Protein AF-A0A955WL35-F1 (afdb_monomer_lite)

Sequence (220 aa):
CCAETDCPVGFGCLYNRGVRLCLPSRIFPPGFTFDASVGQPCRGTACRSGLCDGQRDRCLGTCCVDDDCGAGGLCQWLLAGGTQRLACDPLPFGFGRTGDPCGNEFDCQSRVCVWPGQCADLCCTHADCPGATGCGQVAAFDLNGNISGKVTACTPLPRGETVDGEVCIGDEDCQSGWCIGNVCVEPCCADADCIPPQRCLPRVTPDRVLARVCVEPDPP

pLDDT: mean 87.53, std 6.43, range [57.97, 94.94]

Structure (mmCIF, N/CA/C/O backbone):
data_AF-A0A955WL35-F1
#
_entry.id   AF-A0A955WL35-F1
#
loop_
_atom_site.group_PDB
_atom_site.id
_atom_site.type_symbol
_atom_site.label_atom_id
_atom_site.label_alt_id
_atom_site.label_comp_id
_atom_site.label_asym_id
_atom_site.label_entity_id
_atom_site.label_seq_id
_atom_site.pdbx_PDB_ins_code
_atom_site.Cartn_x
_atom_site.Cartn_y
_atom_site.Cartn_z
_atom_site.occupancy
_atom_site.B_iso_or_equiv
_atom_site.auth_seq_id
_atom_site.auth_comp_id
_atom_site.auth_asym_id
_atom_site.auth_atom_id
_atom_site.pdbx_PDB_model_num
ATOM 1 N N . CYS A 1 1 ? -6.017 -2.178 8.986 1.00 84.94 1 CYS A N 1
ATOM 2 C CA . CYS A 1 1 ? -5.321 -3.478 8.985 1.00 84.94 1 CYS A CA 1
ATOM 3 C C . CYS A 1 1 ? -4.372 -3.507 7.804 1.00 84.94 1 CYS A C 1
ATOM 5 O O . CYS A 1 1 ? -4.732 -3.014 6.737 1.00 84.94 1 CYS A O 1
ATOM 7 N N . CYS A 1 2 ? -3.172 -4.016 8.018 1.00 86.44 2 CYS A N 1
ATOM 8 C CA . CYS A 1 2 ? -2.161 -4.303 7.014 1.00 86.44 2 CYS A CA 1
ATOM 9 C C . CYS A 1 2 ? -2.168 -5.783 6.670 1.00 86.44 2 CYS A C 1
ATOM 11 O O . CYS A 1 2 ? -2.392 -6.126 5.509 1.00 86.44 2 CYS A O 1
ATOM 13 N N . ALA A 1 3 ? -2.073 -6.627 7.691 1.00 86.38 3 ALA A N 1
ATOM 14 C CA . ALA A 1 3 ? -2.214 -8.066 7.581 1.00 86.38 3 ALA A CA 1
ATOM 15 C C . ALA A 1 3 ? -3.623 -8.509 7.989 1.00 86.38 3 ALA A C 1
ATOM 17 O O . ALA A 1 3 ? -4.328 -7.841 8.754 1.00 86.38 3 ALA A O 1
ATOM 18 N N . GLU A 1 4 ? -4.054 -9.671 7.506 1.00 81.88 4 GLU A N 1
ATOM 19 C CA . GLU A 1 4 ? -5.325 -10.256 7.928 1.00 81.88 4 GLU A CA 1
ATOM 20 C C . GLU A 1 4 ? -5.334 -10.669 9.409 1.00 81.88 4 GLU A C 1
ATOM 22 O O . GLU A 1 4 ? -6.402 -10.817 10.003 1.00 81.88 4 GLU A O 1
ATOM 27 N N . THR A 1 5 ? -4.154 -10.816 10.016 1.00 86.38 5 THR A N 1
ATOM 28 C CA . THR A 1 5 ? -3.970 -11.076 11.449 1.00 86.38 5 THR A CA 1
ATOM 29 C C . THR A 1 5 ? -4.212 -9.853 12.327 1.00 86.38 5 THR A C 1
ATOM 31 O O . THR A 1 5 ? -4.413 -10.015 13.528 1.00 86.38 5 THR A O 1
ATOM 34 N N . ASP A 1 6 ? -4.259 -8.650 11.750 1.00 87.69 6 ASP A N 1
ATOM 35 C CA . ASP A 1 6 ? -4.561 -7.421 12.498 1.00 87.69 6 ASP A CA 1
ATOM 36 C C . ASP A 1 6 ? -6.042 -7.318 12.869 1.00 87.69 6 ASP A C 1
ATOM 38 O O . ASP A 1 6 ? -6.438 -6.474 13.677 1.00 87.69 6 ASP A O 1
ATOM 42 N N . CYS A 1 7 ? -6.888 -8.131 12.235 1.00 89.06 7 CYS A N 1
ATOM 43 C CA . CYS A 1 7 ? -8.315 -8.124 12.483 1.00 89.06 7 CYS A CA 1
ATOM 44 C C . CYS A 1 7 ? -8.708 -9.154 13.550 1.00 89.06 7 CYS A C 1
ATOM 46 O O . CYS A 1 7 ? -8.206 -10.280 13.545 1.00 89.06 7 CYS A O 1
ATOM 48 N N . PRO A 1 8 ? -9.650 -8.809 14.452 1.00 90.19 8 PRO A N 1
ATOM 49 C CA . PRO A 1 8 ? -10.203 -9.773 15.394 1.00 90.19 8 PRO A CA 1
ATOM 50 C C . PRO A 1 8 ? -10.845 -10.971 14.681 1.00 90.19 8 PRO A C 1
ATOM 52 O O . PRO A 1 8 ? -11.288 -10.873 13.537 1.00 90.19 8 PRO A O 1
ATOM 55 N N . VAL A 1 9 ? -10.979 -12.095 15.386 1.00 85.56 9 VAL A N 1
ATOM 56 C CA . VAL A 1 9 ? -11.691 -13.276 14.870 1.00 8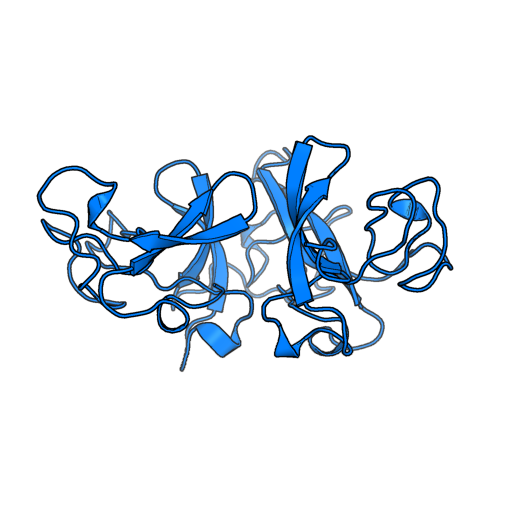5.56 9 VAL A CA 1
ATOM 57 C C . VAL A 1 9 ? -13.110 -12.899 14.416 1.00 85.56 9 VAL A C 1
ATOM 59 O O . VAL A 1 9 ? -13.824 -12.178 15.115 1.00 85.56 9 VAL A O 1
ATOM 62 N N . GLY A 1 10 ? -13.516 -13.386 13.239 1.00 85.94 10 GLY A N 1
ATOM 63 C CA . GLY A 1 10 ? -14.804 -13.068 12.610 1.00 85.94 10 GLY A CA 1
ATOM 64 C C . GLY A 1 10 ? -14.837 -11.738 11.845 1.00 85.94 10 GLY A C 1
ATOM 65 O O . GLY A 1 10 ? -15.902 -11.346 11.355 1.00 85.94 10 GLY A O 1
ATOM 66 N N . PHE A 1 11 ? -13.700 -11.045 11.729 1.00 91.75 11 PHE A N 1
ATOM 67 C CA . PHE A 1 11 ? -13.526 -9.861 10.891 1.00 91.75 11 PHE A CA 1
ATOM 68 C C . PHE A 1 11 ? -12.590 -10.170 9.725 1.00 91.75 11 PHE A C 1
ATOM 70 O O . PHE A 1 11 ? -11.581 -10.851 9.889 1.00 91.75 11 PHE A O 1
ATOM 77 N N . GLY A 1 12 ? -12.916 -9.622 8.556 1.00 90.19 12 GLY A N 1
ATOM 78 C CA . GLY A 1 12 ? -12.032 -9.635 7.400 1.00 90.19 12 GLY A CA 1
ATOM 79 C C . GLY A 1 12 ? -11.292 -8.309 7.239 1.00 90.19 12 GLY A C 1
ATOM 80 O O . GLY A 1 12 ? -11.880 -7.249 7.469 1.00 90.19 12 GLY A O 1
ATOM 81 N N . CYS A 1 13 ? -10.028 -8.353 6.815 1.00 90.88 13 CYS A N 1
ATOM 82 C CA . CYS A 1 13 ? -9.274 -7.165 6.420 1.00 90.88 13 CYS A CA 1
ATOM 83 C C . CYS A 1 13 ? -9.605 -6.807 4.971 1.00 90.88 13 CYS A C 1
ATOM 85 O O . CYS A 1 13 ? -9.039 -7.366 4.037 1.00 90.88 13 CYS A O 1
ATOM 87 N N . LEU A 1 14 ? -10.555 -5.894 4.772 1.00 87.00 14 LEU A N 1
ATOM 88 C CA . LEU A 1 14 ? -11.101 -5.594 3.451 1.00 87.00 14 LEU A CA 1
ATOM 89 C C . LEU A 1 14 ? -10.670 -4.222 2.953 1.00 87.00 14 LEU A C 1
ATOM 91 O O . LEU A 1 14 ? -10.720 -3.230 3.682 1.00 87.00 14 LEU A O 1
ATOM 95 N N . TYR A 1 15 ? -10.300 -4.169 1.676 1.00 83.31 15 TYR A N 1
ATOM 96 C CA . TYR A 1 15 ? -9.997 -2.930 0.974 1.00 83.31 15 TYR A CA 1
ATOM 97 C C . TYR A 1 15 ? -11.285 -2.202 0.572 1.00 83.31 15 TYR A C 1
ATOM 99 O O . TYR A 1 15 ? -12.146 -2.767 -0.105 1.00 83.31 15 TYR A O 1
ATOM 107 N N . ASN A 1 16 ? -11.403 -0.935 0.955 1.00 81.38 16 ASN A N 1
ATOM 108 C CA . ASN A 1 16 ? -12.500 -0.052 0.595 1.00 81.38 16 ASN A CA 1
ATOM 109 C C . ASN A 1 16 ? -11.950 1.348 0.282 1.00 81.38 16 ASN A C 1
ATOM 111 O O . ASN A 1 16 ? -11.437 2.030 1.167 1.00 81.38 16 ASN A O 1
ATOM 115 N N . ARG A 1 17 ? -12.064 1.774 -0.984 1.00 75.75 17 ARG A N 1
ATOM 116 C CA . ARG A 1 17 ? -11.728 3.132 -1.463 1.00 75.75 17 ARG A CA 1
ATOM 117 C C . ARG A 1 17 ? -10.346 3.665 -1.038 1.00 75.75 17 ARG A C 1
ATOM 119 O O . ARG A 1 17 ? -10.232 4.839 -0.707 1.00 75.75 17 ARG A O 1
ATOM 126 N N . GLY A 1 18 ? -9.304 2.837 -1.055 1.00 72.38 18 GLY A N 1
ATOM 127 C CA . GLY A 1 18 ? -7.940 3.271 -0.710 1.00 72.38 18 GLY A CA 1
ATOM 128 C C . GLY A 1 18 ? -7.431 2.759 0.633 1.00 72.38 18 GLY A C 1
ATOM 129 O O . GLY A 1 18 ? -6.227 2.622 0.813 1.00 72.38 18 GLY A O 1
ATOM 130 N N . VAL A 1 19 ? -8.324 2.382 1.553 1.00 80.62 19 VAL A N 1
ATOM 131 C CA . VAL A 1 19 ? -7.936 1.924 2.897 1.00 80.62 19 VAL A CA 1
ATOM 132 C C . VAL A 1 19 ? -8.404 0.515 3.188 1.00 80.62 19 VAL A C 1
ATOM 134 O O . VAL A 1 19 ? -9.342 0.002 2.583 1.00 80.62 19 VAL A O 1
ATOM 137 N N . ARG A 1 20 ? -7.747 -0.110 4.162 1.00 86.38 20 ARG A N 1
ATOM 138 C CA . ARG A 1 20 ? -8.076 -1.445 4.648 1.00 86.38 20 ARG A CA 1
ATOM 139 C C . ARG A 1 20 ? -8.666 -1.397 6.043 1.00 86.38 20 ARG A C 1
ATOM 141 O O . ARG A 1 20 ? -8.040 -0.896 6.983 1.00 86.38 20 ARG A O 1
ATOM 148 N N . LEU A 1 21 ? -9.863 -1.951 6.168 1.00 87.81 21 LEU A N 1
ATOM 149 C CA . LEU A 1 21 ? -10.677 -1.910 7.374 1.00 87.81 21 LEU A CA 1
ATOM 150 C C . LEU A 1 21 ? -10.995 -3.331 7.830 1.00 87.81 21 LEU A C 1
ATOM 152 O O . LEU A 1 21 ? -11.293 -4.196 7.008 1.00 87.81 21 LEU A O 1
ATOM 156 N N . CYS A 1 22 ? -10.992 -3.548 9.144 1.00 91.00 22 CYS A N 1
ATOM 157 C CA . CYS A 1 22 ? -11.546 -4.767 9.715 1.00 91.00 22 CYS A CA 1
ATOM 158 C C . CYS A 1 22 ? -13.069 -4.667 9.691 1.00 91.00 22 CYS A C 1
ATOM 160 O O . CYS A 1 22 ? -13.656 -3.890 10.446 1.00 91.00 22 CYS A O 1
ATOM 162 N N . LEU A 1 23 ? -13.710 -5.441 8.820 1.00 91.31 23 LEU A N 1
ATOM 163 C CA . LEU A 1 23 ? -15.162 -5.472 8.684 1.00 91.31 23 LEU A CA 1
ATOM 164 C C . LEU A 1 23 ? -15.711 -6.809 9.198 1.00 91.31 23 LEU A C 1
ATOM 166 O O . LEU A 1 23 ? -15.187 -7.860 8.827 1.00 91.31 23 LEU A O 1
ATOM 170 N N . PRO A 1 24 ? -16.754 -6.805 10.047 1.00 92.31 24 PRO A N 1
ATOM 171 C CA . PRO A 1 24 ? -17.277 -8.037 10.626 1.00 92.31 24 PRO A CA 1
ATOM 172 C C . PRO A 1 24 ? -18.063 -8.848 9.590 1.00 92.31 24 PRO A C 1
ATOM 174 O O . PRO A 1 24 ? -18.797 -8.283 8.786 1.00 92.31 24 PRO A O 1
ATOM 177 N N . SER A 1 25 ? -18.015 -10.176 9.669 1.00 89.62 25 SER A N 1
ATOM 178 C CA . SER A 1 25 ? -18.818 -11.100 8.840 1.00 89.62 25 SER A CA 1
ATOM 179 C C . SER A 1 25 ? -20.308 -10.745 8.757 1.00 89.62 25 SER A C 1
ATOM 181 O O . SER A 1 25 ? -20.917 -10.836 7.696 1.00 89.62 25 SER A O 1
ATOM 183 N N . ARG A 1 26 ? -20.897 -10.262 9.857 1.00 91.06 26 ARG A N 1
ATOM 184 C CA . ARG A 1 26 ? -22.339 -9.970 9.972 1.00 91.06 26 ARG A CA 1
ATOM 185 C C . ARG A 1 26 ? -22.894 -8.905 9.016 1.00 91.06 26 ARG A C 1
ATOM 187 O O . ARG A 1 26 ? -24.110 -8.807 8.905 1.00 91.06 26 ARG A O 1
ATOM 194 N N . ILE A 1 27 ? -22.050 -8.071 8.396 1.00 91.69 27 ILE A N 1
ATOM 195 C CA . ILE A 1 27 ? -22.514 -7.071 7.411 1.00 91.69 27 ILE A CA 1
ATOM 196 C C . ILE A 1 27 ? -22.544 -7.621 5.978 1.00 91.69 27 ILE A C 1
ATOM 198 O O . ILE A 1 27 ? -22.954 -6.912 5.062 1.00 91.69 27 ILE A O 1
ATOM 202 N N . PHE A 1 28 ? -22.107 -8.866 5.779 1.00 88.12 28 PHE A N 1
ATOM 203 C CA . PHE A 1 28 ? -22.097 -9.553 4.492 1.00 88.12 28 PHE A CA 1
ATOM 204 C C . PHE A 1 28 ? -23.250 -10.562 4.398 1.00 88.12 28 PHE A C 1
ATOM 206 O O . PHE A 1 28 ? -23.829 -10.942 5.421 1.00 88.12 28 PHE A O 1
ATOM 213 N N . PRO A 1 29 ? -23.604 -11.014 3.179 1.00 86.31 29 PRO A N 1
ATOM 214 C CA . PRO A 1 29 ? -24.568 -12.092 3.008 1.00 86.31 29 PRO A CA 1
ATOM 215 C C . PRO A 1 29 ? -24.184 -13.353 3.806 1.00 86.31 29 PRO A C 1
ATOM 217 O O . PRO A 1 29 ? -22.996 -13.590 4.053 1.00 86.31 29 PRO A O 1
ATOM 220 N N . PRO A 1 30 ? -25.161 -14.200 4.179 1.00 83.69 30 PRO A N 1
ATOM 221 C CA . PRO A 1 30 ? -24.886 -15.465 4.854 1.00 83.69 30 PRO A CA 1
ATOM 222 C C . PRO A 1 30 ? -23.840 -16.307 4.104 1.00 83.69 30 PRO A C 1
ATOM 224 O O . PRO A 1 30 ? -23.928 -16.463 2.887 1.00 83.69 30 PRO A O 1
ATOM 227 N N . GLY A 1 31 ? -22.859 -16.849 4.836 1.00 78.62 31 GLY A N 1
ATOM 228 C CA . GLY A 1 31 ? -21.758 -17.662 4.293 1.00 78.62 31 GLY A CA 1
ATOM 229 C C . GLY A 1 31 ? -20.378 -16.988 4.316 1.00 78.62 31 GLY A C 1
ATOM 230 O O . GLY A 1 31 ? -19.363 -17.667 4.191 1.00 78.62 31 GLY A O 1
ATOM 231 N N . PHE A 1 32 ? -20.305 -15.676 4.547 1.00 84.56 32 PHE A N 1
ATOM 232 C CA . PHE A 1 32 ? -19.031 -14.973 4.733 1.00 84.56 32 PHE A CA 1
ATOM 233 C C . PHE A 1 32 ? -18.570 -15.073 6.186 1.00 84.56 32 PHE A C 1
ATOM 235 O O . PHE A 1 32 ? -18.987 -14.270 7.012 1.00 84.56 32 PHE A O 1
ATOM 242 N N . THR A 1 33 ? -17.723 -16.047 6.51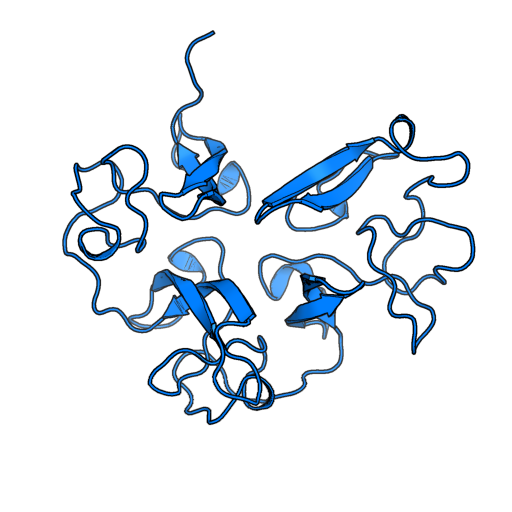9 1.00 85.62 33 THR A N 1
ATOM 243 C CA . THR A 1 33 ? -17.236 -16.212 7.903 1.00 85.62 33 THR A CA 1
ATOM 244 C C . THR A 1 33 ? -15.867 -15.585 8.165 1.00 85.62 33 THR A C 1
ATOM 246 O O . THR A 1 33 ? -15.551 -15.301 9.314 1.00 85.62 33 THR A O 1
ATOM 249 N N . PHE A 1 34 ? -15.093 -15.293 7.112 1.00 89.50 34 PHE A N 1
ATOM 250 C CA . PHE A 1 34 ? -13.715 -14.797 7.213 1.00 89.50 34 PHE A CA 1
ATOM 251 C C . PHE A 1 34 ? -12.805 -15.729 8.024 1.00 89.50 34 PHE A C 1
ATOM 253 O O . PHE A 1 34 ? -11.932 -15.262 8.738 1.00 89.50 34 PHE A O 1
ATOM 260 N N . ASP A 1 35 ? -12.990 -17.047 7.939 1.00 88.19 35 ASP A N 1
ATOM 261 C CA . ASP A 1 35 ? -12.168 -17.988 8.715 1.00 88.19 35 ASP A CA 1
ATOM 262 C C . ASP A 1 35 ? -10.944 -18.491 7.947 1.00 88.19 35 ASP A C 1
ATOM 264 O O . ASP A 1 35 ? -9.938 -18.853 8.566 1.00 88.19 35 ASP A O 1
ATOM 268 N N . ALA A 1 36 ? -11.015 -18.488 6.610 1.00 89.62 36 ALA A N 1
ATOM 269 C CA . ALA A 1 36 ? -9.990 -19.074 5.759 1.00 89.62 36 ALA A CA 1
ATOM 270 C C . ALA A 1 36 ? -8.707 -18.225 5.756 1.00 89.62 36 ALA A C 1
ATOM 272 O O . ALA A 1 36 ? -8.712 -17.053 5.368 1.00 89.62 36 ALA A O 1
ATOM 273 N N . SER A 1 37 ? -7.612 -18.830 6.209 1.00 89.62 37 SER A N 1
ATOM 274 C CA . SER A 1 37 ? -6.268 -18.251 6.248 1.00 89.62 37 SER A CA 1
ATOM 275 C C . SER A 1 37 ? -5.572 -18.336 4.888 1.00 89.62 37 SER A C 1
ATOM 277 O O . SER A 1 37 ? -6.005 -19.062 3.992 1.00 89.62 37 SER A O 1
ATOM 279 N N . VAL A 1 38 ? -4.451 -17.628 4.747 1.00 89.38 38 VAL A N 1
ATOM 280 C CA . VAL A 1 38 ? -3.605 -17.650 3.543 1.00 89.38 38 VAL A CA 1
ATOM 281 C C . VAL A 1 38 ? -3.259 -19.081 3.123 1.00 89.38 38 VAL A C 1
ATOM 283 O O . VAL A 1 38 ? -2.956 -19.942 3.948 1.00 89.38 38 VAL A O 1
ATOM 286 N N . GLY A 1 39 ? -3.344 -19.345 1.819 1.00 88.88 39 GLY A N 1
ATOM 287 C CA . GLY A 1 39 ? -3.071 -20.644 1.209 1.00 88.88 39 GLY A CA 1
ATOM 288 C C . GLY A 1 39 ? -4.211 -21.664 1.304 1.00 88.88 39 GLY A C 1
ATOM 289 O O . GLY A 1 39 ? -4.179 -22.650 0.566 1.00 88.88 39 GLY A O 1
ATOM 290 N N . GLN A 1 40 ? -5.225 -21.445 2.150 1.00 91.38 40 GLN A N 1
ATOM 291 C CA . GLN A 1 40 ? -6.401 -22.318 2.205 1.00 91.38 40 GLN A CA 1
ATOM 292 C C . GLN A 1 40 ? -7.312 -22.108 0.985 1.00 91.38 40 GLN A C 1
ATOM 294 O O . GLN A 1 40 ? -7.319 -21.013 0.421 1.00 91.38 40 GLN A O 1
ATOM 299 N N . PRO A 1 41 ? -8.098 -23.121 0.573 1.00 90.50 41 PRO A N 1
ATOM 300 C CA . PRO A 1 41 ? -9.074 -22.965 -0.499 1.00 90.50 41 PRO A CA 1
ATOM 301 C C . PRO A 1 41 ? -10.106 -21.880 -0.193 1.00 90.50 41 PRO A C 1
ATOM 303 O O . PRO A 1 41 ? -10.544 -21.750 0.951 1.00 90.50 41 PRO A O 1
ATOM 306 N N . CYS A 1 42 ? -10.531 -21.142 -1.218 1.00 86.62 42 CYS A N 1
ATOM 307 C CA . CYS A 1 42 ? -11.506 -20.059 -1.059 1.00 86.62 42 CYS A CA 1
ATOM 308 C C . CYS A 1 42 ? -12.940 -20.449 -1.470 1.00 86.62 42 CYS A C 1
ATOM 310 O O . CYS A 1 42 ? -13.849 -19.617 -1.465 1.00 86.62 42 CYS A O 1
ATOM 312 N N . ARG A 1 43 ? -13.178 -21.715 -1.851 1.00 73.88 43 ARG A N 1
ATOM 313 C CA . ARG A 1 43 ? -14.515 -22.211 -2.220 1.00 73.88 43 ARG A CA 1
ATOM 314 C C . ARG A 1 43 ? -15.451 -22.245 -1.012 1.00 73.88 43 ARG A C 1
ATOM 316 O O . ARG A 1 43 ? -15.363 -23.139 -0.178 1.00 73.88 43 ARG A O 1
ATOM 323 N N . GLY A 1 44 ? -16.404 -21.316 -0.967 1.00 63.50 44 GLY A N 1
ATOM 324 C CA . GLY A 1 44 ? -17.498 -21.313 0.015 1.00 63.50 44 GLY A CA 1
ATOM 325 C C . GLY A 1 44 ? -17.147 -20.721 1.384 1.00 63.50 44 GLY A C 1
ATOM 326 O O . GLY A 1 44 ? -18.047 -20.541 2.199 1.00 63.50 44 GLY A O 1
ATOM 327 N N . THR A 1 45 ? -15.884 -20.365 1.619 1.00 61.38 45 THR A N 1
ATOM 328 C CA . THR A 1 45 ? -15.411 -19.607 2.782 1.00 61.38 45 THR A CA 1
ATOM 329 C C . THR A 1 45 ? -14.823 -18.282 2.315 1.00 61.38 45 THR A C 1
ATOM 331 O O . THR A 1 45 ? -14.011 -18.227 1.393 1.00 61.38 45 THR A O 1
ATOM 334 N N . ALA A 1 46 ? -15.215 -17.185 2.960 1.00 82.75 46 ALA A N 1
ATOM 335 C CA . ALA A 1 46 ? -14.540 -15.916 2.729 1.00 82.75 46 ALA A CA 1
ATOM 336 C C . ALA A 1 46 ? -13.126 -15.994 3.326 1.00 82.75 46 ALA A C 1
ATOM 338 O O . ALA A 1 46 ? -12.971 -16.299 4.509 1.00 82.75 46 ALA A O 1
ATOM 339 N N . CYS A 1 47 ? -12.100 -15.734 2.515 1.00 89.19 47 CYS A N 1
ATOM 340 C CA . CYS A 1 47 ? -10.733 -15.529 2.994 1.00 89.19 47 CYS A CA 1
ATOM 341 C C . CYS A 1 47 ? -10.710 -14.394 4.015 1.00 89.19 47 CYS A C 1
ATOM 343 O O . CYS A 1 47 ? -11.413 -13.408 3.807 1.00 89.19 47 CYS A O 1
ATOM 345 N N . ARG A 1 48 ? -9.895 -14.471 5.071 1.00 89.69 48 ARG A N 1
ATOM 346 C CA . ARG A 1 48 ? -9.757 -13.373 6.053 1.00 89.69 48 ARG A CA 1
ATOM 347 C C . ARG A 1 48 ? -9.399 -12.039 5.401 1.00 89.69 48 ARG A C 1
ATOM 349 O O . ARG A 1 48 ? -9.903 -10.997 5.790 1.00 89.69 48 ARG A O 1
ATOM 356 N N . SER A 1 49 ? -8.581 -12.068 4.362 1.00 88.81 49 SER A N 1
ATOM 357 C CA . SER A 1 49 ? -8.238 -10.908 3.528 1.00 88.81 49 SER A CA 1
ATOM 358 C C . SER A 1 49 ? -9.359 -10.453 2.579 1.00 88.81 49 SER A C 1
ATOM 360 O O . SER A 1 49 ? -9.255 -9.429 1.908 1.00 88.81 49 SER A O 1
ATOM 362 N N . GLY A 1 50 ? -10.405 -11.264 2.414 1.00 86.62 50 GLY A N 1
ATOM 363 C CA . GLY A 1 50 ? -11.376 -11.153 1.327 1.00 86.62 50 GLY A CA 1
ATOM 364 C C . GLY A 1 50 ? -10.780 -11.353 -0.069 1.00 86.62 50 GLY A C 1
ATOM 365 O O . GLY A 1 50 ? -11.450 -11.036 -1.053 1.00 86.62 50 GLY A O 1
ATOM 366 N N . LEU A 1 51 ? -9.537 -11.838 -0.173 1.00 88.31 51 LEU A N 1
ATOM 367 C CA . LEU A 1 51 ? -8.832 -12.051 -1.434 1.00 88.31 51 LEU A CA 1
ATOM 368 C C . LEU A 1 51 ? -8.726 -13.537 -1.740 1.00 88.31 51 LEU A C 1
ATOM 370 O O . LEU A 1 51 ? -8.090 -14.282 -0.997 1.00 88.3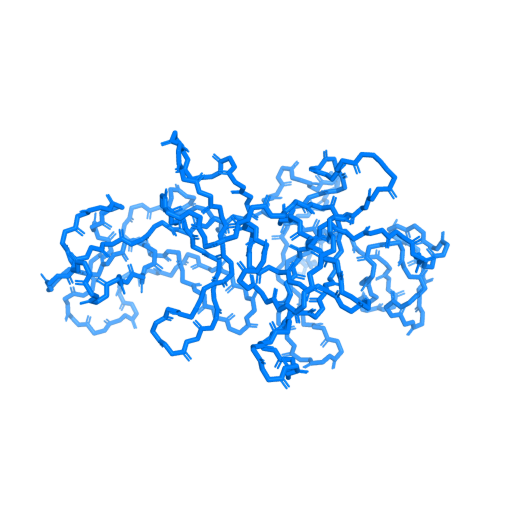1 51 LEU A O 1
ATOM 374 N N . CYS A 1 52 ? -9.298 -13.941 -2.872 1.00 87.44 52 CYS A N 1
ATOM 375 C CA . CYS A 1 52 ? -9.035 -15.245 -3.456 1.00 87.44 52 CYS A CA 1
ATOM 376 C C . CYS A 1 52 ? -8.281 -15.106 -4.775 1.00 87.44 52 CYS A C 1
ATOM 378 O O . CYS A 1 52 ? -8.716 -14.394 -5.683 1.00 87.44 52 CYS A O 1
ATOM 380 N N . ASP A 1 53 ? -7.192 -15.854 -4.891 1.00 86.56 53 ASP A N 1
ATOM 381 C CA . ASP A 1 53 ? -6.589 -16.190 -6.166 1.00 86.56 53 ASP A CA 1
ATOM 382 C C . ASP A 1 53 ? -7.448 -17.252 -6.861 1.00 86.56 53 ASP A C 1
ATOM 384 O O . ASP A 1 53 ? -7.373 -18.443 -6.551 1.00 86.56 53 ASP A O 1
ATOM 388 N N . GLY A 1 54 ? -8.280 -16.816 -7.808 1.00 83.00 54 GLY A N 1
ATOM 389 C CA . GLY A 1 54 ? -9.164 -17.707 -8.558 1.00 83.00 54 GLY A CA 1
ATOM 390 C C . GLY A 1 54 ? -8.436 -18.688 -9.485 1.00 83.00 54 GLY A C 1
ATOM 391 O O . GLY A 1 54 ? -9.032 -19.690 -9.867 1.00 83.00 54 GLY A O 1
ATOM 392 N N . GLN A 1 55 ? -7.169 -18.432 -9.840 1.00 84.50 55 GLN A N 1
ATOM 393 C CA . GLN A 1 55 ? -6.378 -19.347 -10.671 1.00 84.50 55 GLN A CA 1
ATOM 394 C C . GLN A 1 55 ? -5.835 -20.507 -9.837 1.00 84.50 55 GLN A C 1
ATOM 396 O O . GLN A 1 55 ? -5.850 -21.655 -10.278 1.00 84.50 55 GLN A O 1
ATOM 401 N N . ARG A 1 56 ? -5.368 -20.210 -8.618 1.00 86.62 56 ARG A N 1
ATOM 402 C CA . ARG A 1 56 ? -4.804 -21.213 -7.700 1.00 86.62 56 ARG A CA 1
ATOM 403 C C . ARG A 1 56 ? -5.839 -21.797 -6.734 1.00 86.62 56 ARG A C 1
ATOM 405 O O . ARG A 1 56 ? -5.526 -22.775 -6.060 1.00 86.62 56 ARG A O 1
ATOM 412 N N . ASP A 1 57 ? -7.040 -21.215 -6.682 1.00 88.88 57 ASP A N 1
ATOM 413 C CA . ASP A 1 57 ? -8.110 -21.512 -5.723 1.00 88.88 57 ASP A CA 1
ATOM 414 C C . ASP A 1 57 ? -7.608 -21.438 -4.276 1.00 88.88 57 ASP A C 1
ATOM 416 O O . ASP A 1 57 ? -7.708 -22.395 -3.509 1.00 88.88 57 ASP A O 1
ATOM 420 N N . ARG A 1 58 ? -6.967 -20.314 -3.926 1.00 90.12 58 ARG A N 1
ATOM 421 C CA . ARG A 1 58 ? -6.352 -20.102 -2.608 1.00 90.12 58 ARG A CA 1
ATOM 422 C C . ARG A 1 58 ? -6.556 -18.687 -2.093 1.00 90.12 58 ARG A C 1
ATOM 424 O O . ARG A 1 58 ? -6.538 -17.723 -2.853 1.00 90.12 58 ARG A O 1
ATOM 431 N N . CYS A 1 59 ? -6.691 -18.565 -0.781 1.00 90.62 59 CYS A N 1
ATOM 432 C CA . CYS A 1 59 ? -6.709 -17.287 -0.094 1.00 90.62 59 CYS A CA 1
ATOM 433 C C . CYS A 1 59 ? -5.334 -16.618 -0.133 1.00 90.62 59 CYS A C 1
ATOM 435 O O . CYS A 1 59 ? -4.326 -17.251 0.183 1.00 90.62 59 CYS A O 1
ATOM 437 N N . LEU A 1 60 ? -5.308 -15.336 -0.488 1.00 90.56 60 LEU A N 1
ATOM 438 C CA . LEU A 1 60 ? -4.104 -14.503 -0.437 1.00 90.56 60 LEU A CA 1
ATOM 439 C C . LEU A 1 60 ? -4.055 -13.731 0.881 1.00 90.56 60 LEU A C 1
ATOM 441 O O . LEU A 1 60 ? -5.106 -13.405 1.429 1.00 90.56 60 LEU A O 1
ATOM 445 N N . GLY A 1 61 ? -2.860 -13.430 1.382 1.00 91.31 61 GLY A N 1
ATOM 446 C CA . GLY A 1 61 ? -2.683 -12.506 2.508 1.00 91.31 61 GLY A CA 1
ATOM 447 C C . GLY A 1 61 ? -2.777 -11.059 2.043 1.00 91.31 61 GLY A C 1
ATOM 448 O O . GLY A 1 61 ? -2.531 -10.774 0.870 1.00 91.31 61 GLY A O 1
ATOM 449 N N . THR A 1 62 ? -3.139 -10.144 2.938 1.00 91.81 62 THR A N 1
ATOM 450 C CA . THR A 1 62 ? -2.926 -8.704 2.703 1.00 91.81 62 THR A CA 1
ATOM 451 C C . THR A 1 62 ? -1.616 -8.277 3.343 1.00 91.81 62 THR A C 1
ATOM 453 O O . THR A 1 62 ? -1.212 -8.856 4.341 1.00 91.81 62 THR A O 1
ATOM 456 N N . CYS A 1 63 ? -0.986 -7.238 2.805 1.00 92.88 63 CYS A N 1
ATOM 457 C CA . CYS A 1 63 ? 0.287 -6.736 3.322 1.00 92.88 63 CYS A CA 1
ATOM 458 C C . CYS A 1 63 ? 0.433 -5.240 3.098 1.00 92.88 63 CYS A C 1
ATOM 460 O O . CYS A 1 63 ? -0.195 -4.664 2.209 1.00 92.88 63 CYS A O 1
ATOM 462 N N . CYS A 1 64 ? 1.203 -4.574 3.925 1.00 91.44 64 CYS A N 1
ATOM 463 C CA . CYS A 1 64 ? 1.647 -3.212 3.711 1.00 91.44 64 CYS A CA 1
ATOM 464 C C . CYS A 1 64 ? 3.113 -3.168 3.274 1.00 91.44 64 CYS A C 1
ATOM 466 O O . CYS A 1 64 ? 3.449 -2.354 2.420 1.00 91.44 64 CYS A O 1
ATOM 468 N N . VAL A 1 65 ? 3.929 -4.081 3.800 1.00 92.19 65 VAL A N 1
ATOM 469 C CA . VAL A 1 65 ? 5.346 -4.268 3.465 1.00 92.19 65 VAL A CA 1
ATOM 470 C C . VAL A 1 65 ? 5.650 -5.748 3.247 1.00 92.19 65 VAL A C 1
ATOM 472 O O . VAL A 1 65 ? 4.840 -6.611 3.590 1.00 92.19 65 VAL A O 1
ATOM 475 N N . ASP A 1 66 ? 6.812 -6.057 2.671 1.00 91.56 66 ASP A N 1
ATOM 476 C CA . ASP A 1 66 ? 7.227 -7.441 2.394 1.00 91.56 66 ASP A CA 1
ATOM 477 C C . ASP A 1 66 ? 7.270 -8.315 3.656 1.00 91.56 66 ASP A C 1
ATOM 479 O O . ASP A 1 66 ? 6.886 -9.485 3.609 1.00 91.56 66 ASP A O 1
ATOM 483 N N . ASP A 1 67 ? 7.648 -7.736 4.798 1.00 89.94 67 ASP A N 1
ATOM 484 C CA . ASP A 1 67 ? 7.732 -8.442 6.082 1.00 89.94 67 ASP A CA 1
ATOM 485 C C . ASP A 1 67 ? 6.377 -8.999 6.559 1.00 89.94 67 ASP A C 1
ATOM 487 O O . ASP A 1 67 ? 6.341 -9.994 7.290 1.00 89.94 67 ASP A O 1
ATOM 491 N N . ASP A 1 68 ? 5.253 -8.448 6.083 1.00 90.38 68 ASP A N 1
ATOM 492 C CA . ASP A 1 68 ? 3.914 -8.970 6.386 1.00 90.38 68 ASP A CA 1
ATOM 493 C C . ASP A 1 68 ? 3.638 -10.325 5.706 1.00 90.38 68 ASP A C 1
ATOM 495 O O . ASP A 1 68 ? 2.717 -11.046 6.093 1.00 90.38 68 ASP A O 1
ATOM 499 N N . CYS A 1 69 ? 4.414 -10.693 4.681 1.00 90.31 69 CYS A N 1
ATOM 500 C CA . CYS A 1 69 ? 4.139 -11.853 3.834 1.00 90.31 69 CYS A CA 1
ATOM 501 C C . CYS A 1 69 ? 4.824 -13.152 4.266 1.00 90.31 69 CYS A C 1
ATOM 503 O O . CYS A 1 69 ? 4.621 -14.197 3.638 1.00 90.31 69 CYS A O 1
ATOM 505 N N . GLY A 1 70 ? 5.586 -13.121 5.361 1.00 85.62 70 GLY A N 1
ATOM 506 C CA . GLY A 1 70 ? 6.296 -14.285 5.880 1.00 85.62 70 GLY A CA 1
ATOM 507 C C . GLY A 1 70 ? 7.379 -14.811 4.930 1.00 85.62 70 GLY A C 1
ATOM 508 O O . GLY A 1 70 ? 7.778 -14.172 3.960 1.00 85.62 70 GLY A O 1
ATOM 509 N N . ALA A 1 71 ? 7.904 -16.004 5.225 1.00 80.50 71 ALA A N 1
ATOM 510 C CA . ALA A 1 71 ? 9.068 -16.534 4.519 1.00 80.50 71 ALA A CA 1
ATOM 511 C C . ALA A 1 71 ? 8.791 -16.782 3.022 1.00 80.50 71 ALA A C 1
ATOM 513 O O . ALA A 1 71 ? 8.084 -17.722 2.656 1.00 80.50 71 ALA A O 1
ATOM 514 N N . GLY A 1 72 ? 9.415 -15.966 2.167 1.00 77.56 72 GLY A N 1
ATOM 515 C CA . GLY A 1 72 ? 9.395 -16.109 0.709 1.00 77.56 72 GLY A CA 1
ATOM 516 C C . GLY A 1 72 ? 8.219 -15.432 0.003 1.00 77.56 72 GLY A C 1
ATOM 517 O O . GLY A 1 72 ? 8.122 -15.548 -1.215 1.00 77.56 72 GLY A O 1
ATOM 518 N N . GLY A 1 73 ? 7.340 -14.747 0.736 1.00 88.38 73 GLY A N 1
ATOM 519 C CA . GLY A 1 73 ? 6.318 -13.880 0.158 1.00 88.38 73 GLY A CA 1
ATOM 520 C C . GLY A 1 73 ? 6.850 -12.470 -0.074 1.00 88.38 73 GLY A C 1
ATOM 521 O O . GLY A 1 73 ? 7.685 -11.999 0.689 1.00 88.38 73 GLY A O 1
ATOM 522 N N . LEU A 1 74 ? 6.350 -11.800 -1.110 1.00 92.50 74 LEU A N 1
ATOM 523 C CA . LEU A 1 74 ? 6.541 -10.363 -1.302 1.00 92.50 74 LEU A CA 1
ATOM 524 C C . LEU A 1 74 ? 5.189 -9.672 -1.281 1.00 92.50 74 LEU A C 1
ATOM 526 O O . LEU A 1 74 ? 4.184 -10.238 -1.734 1.00 92.50 74 LEU A O 1
ATOM 530 N N . CYS A 1 75 ? 5.177 -8.444 -0.783 1.00 93.88 75 CYS A N 1
ATOM 531 C CA . CYS A 1 75 ? 4.014 -7.598 -0.853 1.00 93.88 75 CYS A CA 1
ATOM 532 C C . CYS A 1 75 ? 3.944 -6.946 -2.228 1.00 93.88 75 CYS A C 1
ATOM 534 O O . CYS A 1 75 ? 4.862 -6.261 -2.670 1.00 93.88 75 CYS A O 1
ATOM 536 N N . GLN A 1 76 ? 2.842 -7.179 -2.933 1.00 93.19 76 GLN A N 1
ATOM 537 C CA . GLN A 1 76 ? 2.714 -6.757 -4.320 1.00 93.19 76 GLN A CA 1
ATOM 538 C C . GLN A 1 76 ? 1.418 -5.993 -4.553 1.00 93.19 76 GLN A C 1
ATOM 540 O O . GLN A 1 76 ? 0.361 -6.330 -4.011 1.00 93.19 76 GLN A O 1
ATOM 545 N N . TRP A 1 77 ? 1.488 -4.992 -5.426 1.00 91.31 77 TRP A N 1
ATOM 546 C CA . TRP A 1 77 ? 0.334 -4.264 -5.936 1.00 91.31 77 TRP A CA 1
ATOM 547 C C . TRP A 1 77 ? -0.320 -5.051 -7.084 1.00 91.31 77 TRP A C 1
ATOM 549 O O . TRP A 1 77 ? 0.120 -5.033 -8.233 1.00 91.31 77 TRP A O 1
ATOM 559 N N . LEU A 1 78 ? -1.365 -5.813 -6.751 1.00 87.94 78 LEU A N 1
ATOM 560 C CA . LEU A 1 78 ? -1.976 -6.826 -7.613 1.00 87.94 78 LEU A CA 1
ATOM 561 C C . LEU A 1 78 ? -3.446 -6.532 -7.901 1.00 87.94 78 LEU A C 1
ATOM 563 O O . LEU A 1 78 ? -4.200 -6.103 -7.030 1.00 87.94 78 LEU A O 1
ATOM 567 N N . LEU A 1 79 ? -3.897 -6.850 -9.116 1.00 82.00 79 LEU A N 1
ATOM 568 C CA . LEU A 1 79 ? -5.319 -6.849 -9.450 1.00 82.00 79 LEU A CA 1
ATOM 569 C C . LEU A 1 79 ? -5.991 -8.097 -8.854 1.00 82.00 79 LEU A C 1
ATOM 571 O O . LEU A 1 79 ? -5.864 -9.194 -9.393 1.00 82.00 79 LEU A O 1
ATOM 575 N N . ALA A 1 80 ? -6.743 -7.926 -7.766 1.00 74.69 80 ALA A N 1
ATOM 576 C CA . ALA A 1 80 ? -7.462 -9.001 -7.086 1.00 74.69 80 ALA A CA 1
ATOM 577 C C . ALA A 1 80 ? -8.956 -8.663 -6.974 1.00 74.69 80 ALA A C 1
ATOM 579 O O . ALA A 1 80 ? -9.349 -7.646 -6.398 1.00 74.69 80 ALA A O 1
ATOM 580 N N . GLY A 1 81 ? -9.814 -9.514 -7.548 1.00 67.75 81 GLY A N 1
ATOM 581 C CA . GLY A 1 81 ? -11.264 -9.286 -7.556 1.00 67.75 81 GLY A CA 1
ATOM 582 C C . GLY A 1 81 ? -11.687 -8.029 -8.329 1.00 67.75 81 GLY A C 1
ATOM 583 O O . GLY A 1 81 ? -12.643 -7.366 -7.937 1.00 67.75 81 GLY A O 1
ATOM 584 N N . GLY A 1 82 ? -10.955 -7.673 -9.393 1.00 72.75 82 GLY A N 1
ATOM 585 C CA . GLY A 1 82 ? -11.246 -6.508 -10.240 1.00 72.75 82 GLY A CA 1
ATOM 586 C C . GLY A 1 82 ? -10.826 -5.157 -9.651 1.00 72.75 82 GLY A C 1
ATOM 587 O O . GLY A 1 82 ? -11.178 -4.117 -10.198 1.00 72.75 82 GLY A O 1
ATOM 588 N N . THR A 1 83 ? -10.084 -5.142 -8.544 1.00 74.00 83 THR A N 1
ATOM 589 C CA . THR A 1 83 ? -9.527 -3.919 -7.944 1.00 74.00 83 THR A CA 1
ATOM 590 C C . THR A 1 83 ? -8.060 -4.146 -7.612 1.00 74.00 83 THR A C 1
ATOM 592 O O . THR A 1 83 ? -7.699 -5.245 -7.195 1.00 74.00 83 THR A O 1
ATOM 595 N N . GLN A 1 84 ? -7.210 -3.137 -7.796 1.00 83.69 84 GLN A N 1
ATOM 596 C CA . GLN A 1 84 ? -5.820 -3.236 -7.366 1.00 83.69 84 GLN A CA 1
ATOM 597 C C . GLN A 1 84 ? -5.703 -3.141 -5.846 1.00 83.69 84 GLN A C 1
ATOM 599 O O . GLN A 1 84 ? -6.384 -2.337 -5.204 1.00 83.69 84 GLN A O 1
ATOM 604 N N . ARG A 1 85 ? -4.901 -4.035 -5.268 1.00 87.12 85 ARG A N 1
ATOM 605 C CA . ARG A 1 85 ? -4.762 -4.232 -3.828 1.00 87.12 85 ARG A CA 1
ATOM 606 C C . ARG A 1 85 ? -3.355 -4.702 -3.502 1.00 87.12 85 ARG A C 1
ATOM 608 O O . ARG A 1 85 ? -2.715 -5.365 -4.310 1.00 87.12 85 ARG A O 1
ATOM 615 N N . LEU A 1 86 ? -2.931 -4.412 -2.281 1.00 91.00 86 LEU A N 1
ATOM 616 C CA . LEU A 1 86 ? -1.717 -4.977 -1.718 1.00 91.00 86 LEU A CA 1
ATOM 617 C C . LEU A 1 86 ? -1.986 -6.381 -1.190 1.00 91.00 86 LEU A C 1
ATOM 619 O O . LEU A 1 86 ? -2.836 -6.564 -0.310 1.00 91.00 86 LEU A O 1
ATOM 623 N N . ALA A 1 87 ? -1.288 -7.359 -1.754 1.00 92.19 87 ALA A N 1
ATOM 624 C CA . ALA A 1 87 ? -1.434 -8.756 -1.393 1.00 92.19 87 ALA A CA 1
ATOM 625 C C . ALA A 1 87 ? -0.092 -9.484 -1.408 1.00 92.19 87 ALA A C 1
ATOM 627 O O . ALA A 1 87 ? 0.795 -9.168 -2.199 1.00 92.19 87 ALA A O 1
ATOM 628 N N . CYS A 1 88 ? 0.017 -10.481 -0.538 1.00 92.19 88 CYS A N 1
ATOM 629 C CA . CYS A 1 88 ? 1.165 -11.366 -0.495 1.00 92.19 88 CYS A CA 1
ATOM 630 C C . CYS A 1 88 ? 1.096 -12.384 -1.625 1.00 92.19 88 CYS A C 1
ATOM 632 O O . CYS A 1 88 ? 0.134 -13.156 -1.698 1.00 92.19 88 CYS A O 1
ATOM 634 N N . ASP A 1 89 ? 2.138 -12.434 -2.451 1.00 88.44 89 ASP A N 1
ATOM 635 C CA . ASP A 1 89 ? 2.344 -13.509 -3.421 1.00 88.44 89 ASP A CA 1
ATOM 636 C C . ASP A 1 89 ? 3.764 -14.085 -3.252 1.00 88.44 89 ASP A C 1
ATOM 638 O O . ASP A 1 89 ? 4.735 -13.324 -3.201 1.00 88.44 89 ASP A O 1
ATOM 642 N N . PRO A 1 90 ? 3.917 -15.419 -3.131 1.00 84.25 90 PRO A N 1
ATOM 643 C CA . PRO A 1 90 ? 5.230 -16.065 -3.070 1.00 84.25 90 PRO A CA 1
ATOM 644 C C . PRO A 1 90 ? 6.008 -16.021 -4.392 1.00 84.25 90 PRO A C 1
ATOM 646 O O . PRO A 1 90 ? 7.177 -16.401 -4.429 1.00 84.25 90 PRO A O 1
ATOM 649 N N . LEU A 1 91 ? 5.370 -15.627 -5.495 1.00 83.75 91 LEU A N 1
ATOM 650 C CA . LEU A 1 91 ? 6.003 -15.541 -6.803 1.00 83.75 91 LEU A CA 1
ATOM 651 C C . LEU A 1 91 ? 6.214 -14.065 -7.180 1.00 83.75 91 LEU A C 1
ATOM 653 O O . LEU A 1 91 ? 5.250 -13.395 -7.562 1.00 83.75 91 LEU A O 1
ATOM 657 N N . PRO A 1 92 ? 7.451 -13.533 -7.096 1.00 80.38 92 PRO A N 1
ATOM 658 C CA . PRO A 1 92 ? 7.769 -12.245 -7.706 1.00 80.38 92 PRO A CA 1
ATOM 659 C C . PRO A 1 92 ? 7.476 -12.273 -9.207 1.00 80.38 92 PRO A C 1
ATOM 661 O O . PRO A 1 92 ? 7.824 -13.237 -9.891 1.00 80.38 92 PRO A O 1
ATOM 664 N N . PHE A 1 93 ? 6.873 -11.203 -9.726 1.00 81.94 93 PHE A N 1
ATOM 665 C CA . PHE A 1 93 ? 6.772 -10.989 -11.174 1.00 81.94 93 PHE A CA 1
ATOM 666 C C . PHE A 1 93 ? 8.060 -10.383 -11.739 1.00 81.94 93 PHE A C 1
ATOM 668 O O . PHE A 1 93 ? 8.523 -10.814 -12.793 1.00 81.94 93 PHE A O 1
ATOM 675 N N . GLY A 1 94 ? 8.635 -9.424 -11.011 1.00 89.62 94 GLY A N 1
ATOM 676 C CA . GLY A 1 94 ? 9.862 -8.723 -11.370 1.00 89.62 94 GLY A CA 1
ATOM 677 C C . GLY A 1 94 ? 11.002 -8.960 -10.388 1.00 89.62 94 GLY A C 1
ATOM 678 O O . GLY A 1 94 ? 10.853 -9.638 -9.371 1.00 89.62 94 GLY A O 1
ATOM 679 N N . PHE A 1 95 ? 12.154 -8.366 -10.690 1.00 92.56 95 PHE A N 1
ATOM 680 C CA . PHE A 1 95 ? 13.357 -8.457 -9.855 1.00 92.56 95 PHE A CA 1
ATOM 681 C C . PHE A 1 95 ? 13.865 -7.094 -9.380 1.00 92.56 95 PHE A C 1
ATOM 683 O O . PHE A 1 95 ? 14.699 -7.068 -8.477 1.00 92.56 95 PHE A 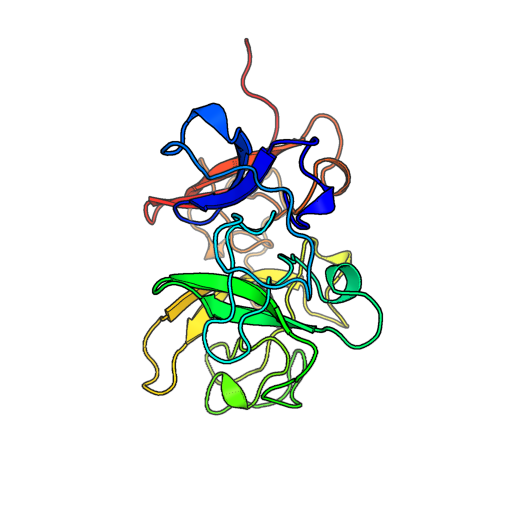O 1
ATOM 690 N N . GLY A 1 96 ? 13.362 -5.998 -9.956 1.00 94.62 96 GLY A N 1
ATOM 691 C CA . GLY A 1 96 ? 13.752 -4.642 -9.598 1.00 94.62 96 GLY A CA 1
ATOM 692 C C . GLY A 1 96 ? 13.238 -4.238 -8.220 1.00 94.62 96 GLY A C 1
ATOM 693 O O . GLY A 1 96 ? 12.099 -4.542 -7.856 1.00 94.62 96 GLY A O 1
ATOM 694 N N . ARG A 1 97 ? 14.095 -3.552 -7.473 1.00 93.69 97 ARG A N 1
ATOM 695 C CA . ARG A 1 97 ? 13.842 -2.961 -6.156 1.00 93.69 97 ARG A CA 1
ATOM 696 C C . ARG A 1 97 ? 13.836 -1.445 -6.240 1.00 93.69 97 ARG A C 1
ATOM 698 O O . ARG A 1 97 ? 14.079 -0.883 -7.304 1.00 93.69 97 ARG A O 1
ATOM 705 N N . THR A 1 98 ? 13.600 -0.777 -5.116 1.00 94.50 98 THR A N 1
ATOM 706 C CA . THR A 1 98 ? 13.648 0.688 -5.026 1.00 94.50 98 THR A CA 1
ATOM 707 C C . THR A 1 98 ? 14.852 1.285 -5.770 1.00 94.50 98 THR A C 1
ATOM 709 O O . THR A 1 98 ? 16.004 1.046 -5.408 1.00 94.50 98 THR A O 1
ATOM 712 N N . GLY A 1 99 ? 14.569 2.097 -6.792 1.00 92.38 99 GLY A N 1
ATOM 713 C CA . GLY A 1 99 ? 15.555 2.810 -7.609 1.00 92.38 99 GLY A CA 1
ATOM 714 C C . GLY A 1 99 ? 16.032 2.079 -8.870 1.00 92.38 99 GLY A C 1
ATOM 715 O O . GLY A 1 99 ? 16.609 2.730 -9.744 1.00 92.38 99 GLY A O 1
ATOM 716 N N . ASP A 1 100 ? 15.767 0.776 -9.011 1.00 94.94 100 ASP A N 1
ATOM 717 C CA . ASP A 1 100 ? 16.087 0.033 -10.235 1.00 94.94 100 ASP A CA 1
ATOM 718 C C . ASP A 1 100 ? 15.227 0.527 -11.411 1.00 94.94 100 ASP A C 1
ATOM 720 O O . ASP A 1 100 ? 14.070 0.892 -11.207 1.00 94.94 100 ASP A O 1
ATOM 724 N N . PRO A 1 101 ? 15.745 0.553 -12.652 1.00 94.56 101 PRO A N 1
ATOM 725 C CA . PRO A 1 101 ? 14.969 0.997 -13.804 1.00 94.56 101 PRO A CA 1
ATOM 726 C C . PRO A 1 101 ? 13.829 0.022 -14.131 1.00 94.56 101 PRO A C 1
ATOM 728 O O . PRO A 1 101 ? 14.018 -1.193 -14.108 1.00 94.56 101 PRO A O 1
ATOM 731 N N . CYS A 1 102 ? 12.677 0.559 -14.525 1.00 93.94 102 CYS A N 1
ATOM 732 C CA . CYS A 1 102 ? 11.537 -0.208 -15.026 1.00 93.94 102 CYS A CA 1
ATOM 733 C C . CYS A 1 102 ? 10.898 0.462 -16.243 1.00 93.94 102 CYS A C 1
ATOM 735 O O . CYS A 1 102 ? 10.844 1.687 -16.350 1.00 93.94 102 CYS A O 1
ATOM 737 N N . GLY A 1 103 ? 10.407 -0.359 -17.167 1.00 91.81 103 GLY A N 1
ATOM 738 C CA . GLY A 1 103 ? 9.529 0.058 -18.254 1.00 91.81 103 GLY A CA 1
ATOM 739 C C . GLY A 1 103 ? 8.048 -0.119 -17.916 1.00 91.81 103 GLY A C 1
ATOM 740 O O . GLY A 1 103 ? 7.216 0.588 -18.480 1.00 91.81 103 GLY A O 1
ATOM 741 N N . ASN A 1 104 ? 7.709 -1.053 -17.024 1.00 90.50 104 ASN A N 1
ATOM 742 C CA . ASN A 1 104 ? 6.350 -1.276 -16.522 1.00 90.50 104 ASN A CA 1
ATOM 743 C C . ASN A 1 104 ? 6.366 -1.970 -15.146 1.00 90.50 104 ASN A C 1
ATOM 745 O O . ASN A 1 104 ? 7.422 -2.289 -14.600 1.00 90.50 104 ASN A O 1
ATOM 749 N N . GLU A 1 105 ? 5.192 -2.221 -14.568 1.00 90.62 105 GLU A N 1
ATOM 750 C CA . GLU A 1 105 ? 5.060 -2.817 -13.239 1.00 90.62 105 GLU A CA 1
ATOM 751 C C . GLU A 1 105 ? 5.644 -4.231 -13.116 1.00 90.62 105 GLU A C 1
ATOM 753 O O . GLU A 1 105 ? 6.001 -4.644 -12.018 1.00 90.62 105 GLU A O 1
ATOM 758 N N . PHE A 1 106 ? 5.761 -4.993 -14.203 1.00 92.25 106 PHE A N 1
ATOM 759 C CA . PHE A 1 106 ? 6.281 -6.362 -14.143 1.00 92.25 106 PHE A CA 1
ATOM 760 C C . PHE A 1 106 ? 7.798 -6.423 -13.978 1.00 92.25 106 PHE A C 1
ATOM 762 O O . PHE A 1 106 ? 8.318 -7.486 -13.655 1.00 92.25 106 PHE A O 1
ATOM 769 N N . ASP A 1 107 ? 8.504 -5.304 -14.141 1.00 94.12 107 ASP A N 1
ATOM 770 C CA . ASP A 1 107 ? 9.942 -5.245 -13.886 1.00 94.12 107 ASP A CA 1
ATOM 771 C C . ASP A 1 107 ? 10.250 -5.201 -12.376 1.00 94.12 107 ASP A C 1
ATOM 773 O O . ASP A 1 107 ? 11.330 -5.616 -11.944 1.00 94.12 107 ASP A O 1
ATOM 777 N N . CYS A 1 108 ? 9.280 -4.772 -11.559 1.00 94.38 108 CYS A N 1
ATOM 778 C CA . CYS A 1 108 ? 9.444 -4.500 -10.132 1.00 94.38 108 CYS A CA 1
ATOM 779 C C . CYS A 1 108 ? 8.916 -5.628 -9.242 1.00 94.38 108 CYS A C 1
ATOM 781 O O . CYS A 1 108 ? 7.832 -6.165 -9.474 1.00 94.38 108 CYS A O 1
ATOM 783 N N . GLN A 1 109 ? 9.644 -5.938 -8.167 1.00 94.19 109 GLN A N 1
ATOM 784 C CA . GLN A 1 109 ? 9.235 -6.918 -7.152 1.00 94.19 109 GLN A CA 1
ATOM 785 C C . GLN A 1 109 ? 7.883 -6.550 -6.529 1.00 94.19 109 GLN A C 1
ATOM 787 O O . GLN A 1 109 ? 6.985 -7.388 -6.479 1.00 94.19 109 GLN A O 1
ATOM 792 N N . SER A 1 110 ? 7.707 -5.279 -6.166 1.00 93.75 110 SER A N 1
ATOM 793 C CA . SER A 1 110 ? 6.474 -4.713 -5.598 1.00 93.75 110 SER A CA 1
ATOM 794 C C . SER A 1 110 ? 5.324 -4.544 -6.597 1.00 93.75 110 SER A C 1
ATOM 796 O O . SER A 1 110 ? 4.192 -4.246 -6.205 1.00 93.75 110 SER A O 1
ATOM 798 N N . ARG A 1 111 ? 5.607 -4.681 -7.898 1.00 93.56 111 ARG A N 1
ATOM 799 C CA . ARG A 1 111 ? 4.744 -4.240 -9.003 1.00 93.56 111 ARG A CA 1
ATOM 800 C C . ARG A 1 111 ? 4.397 -2.751 -8.996 1.00 93.56 111 ARG A C 1
ATOM 802 O O . ARG A 1 111 ? 3.345 -2.341 -9.485 1.00 93.56 111 ARG A O 1
ATOM 809 N N . VAL A 1 112 ? 5.288 -1.929 -8.456 1.00 93.50 112 VAL A N 1
ATOM 810 C CA . VAL A 1 112 ? 5.164 -0.473 -8.496 1.00 93.50 112 VAL A CA 1
ATOM 811 C C . VAL A 1 112 ? 6.324 0.086 -9.307 1.00 93.50 112 VAL A C 1
ATOM 813 O O . VAL A 1 112 ? 7.438 0.223 -8.810 1.00 93.50 112 VAL A O 1
ATOM 816 N N . CYS A 1 113 ? 6.043 0.393 -10.572 1.00 92.94 113 CYS A N 1
ATOM 817 C CA . CYS A 1 113 ? 6.925 1.176 -11.428 1.00 92.94 113 CYS A CA 1
ATOM 818 C C . CYS A 1 113 ? 6.438 2.626 -11.408 1.00 92.94 113 CYS A C 1
ATOM 820 O O . CYS A 1 113 ? 5.304 2.890 -11.811 1.00 92.94 113 CYS A O 1
ATOM 822 N N . VAL A 1 114 ? 7.256 3.547 -10.901 1.00 90.38 114 VAL A N 1
ATOM 823 C CA . VAL A 1 114 ? 6.947 4.979 -10.797 1.00 90.38 114 VAL A CA 1
ATOM 824 C C . VAL A 1 114 ? 7.595 5.752 -11.938 1.00 90.38 114 VAL A C 1
ATOM 826 O O . VAL A 1 114 ? 8.684 5.411 -12.393 1.00 90.38 114 VAL A O 1
ATOM 829 N N . TRP A 1 115 ? 6.950 6.819 -12.406 1.00 84.31 115 TRP A N 1
ATOM 830 C CA . TRP A 1 115 ? 7.518 7.708 -13.423 1.00 84.31 115 TRP A CA 1
ATOM 831 C C . TRP A 1 115 ? 8.718 8.493 -12.853 1.00 84.31 115 TRP A C 1
ATOM 833 O O . TRP A 1 115 ? 8.593 9.023 -11.749 1.00 84.31 115 TRP A O 1
ATOM 843 N N . PRO A 1 116 ? 9.859 8.625 -13.569 1.00 86.69 116 PRO A N 1
ATOM 844 C CA . PRO A 1 116 ? 10.077 8.348 -14.997 1.00 86.69 116 PRO A CA 1
ATOM 845 C C . PRO A 1 116 ? 10.592 6.938 -15.355 1.00 86.69 116 PRO A C 1
ATOM 847 O O . PRO A 1 116 ? 11.209 6.774 -16.404 1.00 86.69 116 PRO A O 1
ATOM 850 N N . GLY A 1 117 ? 10.341 5.921 -14.529 1.00 90.56 117 GLY A N 1
ATOM 851 C CA . GLY A 1 117 ? 10.672 4.520 -14.815 1.00 90.56 117 GLY A CA 1
ATOM 852 C C . GLY A 1 117 ? 11.597 3.912 -13.770 1.00 90.56 117 GLY A C 1
ATOM 853 O O . GLY A 1 117 ? 12.673 3.423 -14.110 1.00 90.56 117 GLY A O 1
ATOM 854 N N . GLN A 1 118 ? 11.210 3.981 -12.496 1.00 93.69 118 GLN A N 1
ATOM 855 C CA . GLN A 1 118 ? 11.938 3.354 -11.394 1.00 93.69 118 GLN A CA 1
ATOM 856 C C . GLN A 1 118 ? 11.029 2.457 -10.567 1.00 93.69 118 GLN A C 1
ATOM 858 O O . GLN A 1 118 ? 9.873 2.785 -10.313 1.00 93.69 118 GLN A O 1
ATOM 863 N N . CYS A 1 119 ? 11.551 1.321 -10.135 1.00 94.81 119 CYS A N 1
ATOM 864 C CA . CYS A 1 119 ? 10.876 0.473 -9.177 1.00 94.81 119 CYS A CA 1
ATOM 865 C C . CYS A 1 119 ? 10.849 1.147 -7.806 1.00 94.81 119 CYS A C 1
ATOM 867 O O . CYS A 1 119 ? 11.781 1.860 -7.430 1.00 94.81 119 CYS A O 1
ATOM 869 N N . ALA A 1 120 ? 9.765 0.920 -7.071 1.00 94.56 120 ALA A N 1
ATOM 870 C CA . ALA A 1 120 ? 9.549 1.447 -5.732 1.00 94.56 120 ALA A CA 1
ATOM 871 C C . ALA A 1 120 ? 9.038 0.323 -4.828 1.00 94.56 120 ALA A C 1
ATOM 873 O O . ALA A 1 120 ? 7.988 -0.257 -5.106 1.00 94.56 120 ALA A O 1
ATOM 874 N N . ASP A 1 121 ? 9.760 -0.003 -3.760 1.00 94.69 121 ASP A N 1
ATOM 875 C CA . ASP A 1 121 ? 9.284 -0.984 -2.782 1.00 94.69 121 ASP A CA 1
ATOM 876 C C . ASP A 1 121 ? 8.178 -0.365 -1.924 1.00 94.69 121 ASP A C 1
ATOM 878 O O . ASP A 1 121 ? 8.114 0.850 -1.747 1.00 94.69 121 ASP A O 1
ATOM 882 N N . LEU A 1 122 ? 7.263 -1.181 -1.416 1.00 94.31 122 LEU A N 1
ATOM 883 C CA . LEU A 1 122 ? 6.170 -0.693 -0.578 1.00 94.31 122 LEU A CA 1
ATOM 884 C C . LEU A 1 122 ? 6.679 -0.342 0.816 1.00 94.31 122 LEU A C 1
ATOM 886 O O . LEU A 1 122 ? 7.636 -0.940 1.299 1.00 94.31 122 LEU A O 1
ATOM 890 N N . CYS A 1 123 ? 6.020 0.608 1.469 1.00 93.75 123 CYS A N 1
ATOM 891 C CA . CYS A 1 123 ? 6.443 1.093 2.776 1.00 93.75 123 CYS A CA 1
ATOM 892 C C . CYS A 1 123 ? 5.260 1.528 3.638 1.00 93.75 123 CYS A C 1
ATOM 894 O O . CYS A 1 123 ? 4.181 1.871 3.140 1.00 93.75 123 CYS A O 1
ATOM 896 N N . CYS A 1 124 ? 5.508 1.548 4.941 1.00 92.00 124 CYS A N 1
ATOM 897 C CA . CYS A 1 124 ? 4.621 2.073 5.964 1.00 92.00 124 CYS A CA 1
ATOM 898 C C . CYS A 1 124 ? 5.092 3.421 6.489 1.00 92.00 124 CYS A C 1
ATOM 900 O O . CYS A 1 124 ? 4.282 4.329 6.639 1.00 92.00 124 CYS A O 1
ATOM 902 N N . THR A 1 125 ? 6.395 3.539 6.728 1.00 90.69 125 THR A N 1
ATOM 903 C CA . THR A 1 125 ? 7.069 4.690 7.328 1.00 90.69 125 THR A CA 1
ATOM 904 C C . THR A 1 125 ? 8.337 5.015 6.558 1.00 90.69 125 THR A C 1
ATOM 906 O O . THR A 1 125 ? 8.827 4.212 5.760 1.00 90.69 125 THR A O 1
ATOM 909 N N . HIS A 1 126 ? 8.927 6.186 6.802 1.00 88.62 126 HIS A N 1
ATOM 910 C CA . HIS A 1 126 ? 10.220 6.517 6.192 1.00 88.62 126 HIS A CA 1
ATOM 911 C C . HIS A 1 126 ? 11.344 5.537 6.561 1.00 88.62 126 HIS A C 1
ATOM 913 O O . HIS A 1 126 ? 12.273 5.380 5.773 1.00 88.62 126 HIS A O 1
ATOM 919 N N . ALA A 1 127 ? 11.252 4.851 7.704 1.00 89.19 127 ALA A N 1
ATOM 920 C CA . ALA A 1 127 ? 12.261 3.890 8.145 1.00 89.19 127 ALA A CA 1
ATOM 921 C C . ALA A 1 127 ? 12.314 2.614 7.286 1.00 89.19 127 ALA A C 1
ATOM 923 O O . ALA A 1 127 ? 13.349 1.949 7.263 1.00 89.19 127 ALA A O 1
ATOM 924 N N . ASP A 1 128 ? 11.241 2.297 6.556 1.00 91.75 128 ASP A N 1
ATOM 925 C CA . ASP A 1 128 ? 11.194 1.127 5.669 1.00 91.75 128 ASP A CA 1
ATOM 926 C C . ASP A 1 128 ? 11.978 1.350 4.369 1.00 91.75 128 ASP A C 1
ATOM 928 O O . ASP A 1 128 ? 12.266 0.408 3.631 1.00 91.75 128 ASP A O 1
ATOM 932 N N . CYS A 1 129 ? 12.319 2.605 4.066 1.00 91.94 129 CYS A N 1
ATOM 933 C CA . CYS A 1 129 ? 12.875 2.981 2.782 1.00 91.94 129 CYS A CA 1
ATOM 934 C C . CYS A 1 129 ? 14.410 3.000 2.781 1.00 91.94 129 CYS A C 1
ATOM 936 O O . CYS A 1 129 ? 15.033 3.622 3.644 1.00 91.94 129 CYS A O 1
ATOM 938 N N . PRO A 1 130 ? 15.063 2.337 1.807 1.00 91.44 130 PRO A N 1
ATOM 939 C CA . PRO A 1 130 ? 16.515 2.245 1.776 1.00 91.44 130 PRO A CA 1
ATOM 940 C C . PRO A 1 130 ? 17.177 3.542 1.287 1.00 91.44 130 PRO A C 1
ATOM 942 O O . PRO A 1 130 ? 16.690 4.238 0.393 1.00 91.44 130 PRO A O 1
ATOM 945 N N . GLY A 1 131 ? 18.374 3.825 1.805 1.00 88.19 131 GLY A N 1
ATOM 946 C CA . GLY A 1 131 ? 19.236 4.895 1.297 1.00 88.19 131 GLY A CA 1
ATOM 947 C C . GLY A 1 131 ? 18.642 6.295 1.474 1.00 88.19 131 GLY A C 1
ATOM 948 O O . GLY A 1 131 ? 18.240 6.666 2.569 1.00 88.19 131 GLY A O 1
ATOM 949 N N . ALA A 1 132 ? 18.639 7.090 0.401 1.00 84.75 132 ALA A N 1
ATOM 950 C CA . ALA A 1 132 ? 18.112 8.461 0.382 1.00 84.75 132 ALA A CA 1
ATOM 951 C C . ALA A 1 132 ? 16.676 8.527 -0.174 1.00 84.75 132 ALA A C 1
ATOM 953 O O . ALA A 1 132 ? 16.314 9.479 -0.866 1.00 84.75 132 ALA A O 1
ATOM 954 N N . THR A 1 133 ? 15.885 7.481 0.064 1.00 90.56 133 THR A N 1
ATOM 955 C CA . THR A 1 133 ? 14.470 7.429 -0.317 1.00 90.56 133 THR A CA 1
ATOM 956 C C . THR A 1 133 ? 13.590 7.624 0.909 1.00 90.56 133 THR A C 1
ATOM 958 O O . THR A 1 133 ? 14.055 7.544 2.044 1.00 90.56 133 THR A O 1
ATOM 961 N N . GLY A 1 134 ? 12.317 7.924 0.689 1.00 89.12 134 GLY A N 1
ATOM 962 C CA . GLY A 1 134 ? 11.353 8.070 1.768 1.00 89.12 134 GLY A CA 1
ATOM 963 C C . GLY A 1 134 ? 10.001 7.524 1.357 1.00 89.12 134 GLY A C 1
ATOM 964 O O . GLY A 1 134 ? 9.678 7.431 0.170 1.00 89.12 134 GLY A O 1
ATOM 965 N N . CYS A 1 135 ? 9.202 7.198 2.365 1.00 91.50 135 CYS A N 1
ATOM 966 C CA . CYS A 1 135 ? 7.891 6.608 2.170 1.00 91.50 135 CYS A CA 1
ATOM 967 C C . CYS A 1 135 ? 6.843 7.663 1.831 1.00 91.50 135 CYS A C 1
ATOM 969 O O . CYS A 1 135 ? 6.632 8.586 2.618 1.00 91.50 135 CYS A O 1
ATOM 971 N N . GLY A 1 136 ? 6.227 7.580 0.657 1.00 88.44 136 GLY A N 1
ATOM 972 C CA . GLY A 1 136 ? 5.256 8.576 0.208 1.00 88.44 136 GLY A CA 1
ATOM 973 C C . GLY A 1 136 ? 4.270 8.018 -0.803 1.00 88.44 136 GLY A C 1
ATOM 974 O O . GLY A 1 136 ? 4.375 6.864 -1.223 1.00 88.44 136 GLY A O 1
ATOM 975 N N . GLN A 1 137 ? 3.280 8.827 -1.183 1.00 85.88 137 GLN A N 1
ATOM 976 C CA . GLN A 1 137 ? 2.334 8.413 -2.211 1.00 85.88 137 GLN A CA 1
ATOM 977 C C . GLN A 1 137 ? 2.965 8.475 -3.596 1.00 85.88 137 GLN A C 1
ATOM 979 O O . GLN A 1 137 ? 3.490 9.503 -4.012 1.00 85.88 137 GLN A O 1
ATOM 984 N N . VAL A 1 138 ? 2.812 7.395 -4.351 1.00 87.19 138 VAL A N 1
ATOM 985 C CA . VAL A 1 138 ? 3.201 7.334 -5.755 1.00 87.19 138 VAL A CA 1
ATOM 986 C C . VAL A 1 138 ? 2.038 6.849 -6.607 1.00 87.19 138 VAL A C 1
ATOM 988 O O . VAL A 1 138 ? 1.192 6.063 -6.167 1.00 87.19 138 VAL A O 1
ATOM 991 N N . ALA A 1 139 ? 1.986 7.323 -7.850 1.00 86.69 139 ALA A N 1
ATOM 992 C CA . ALA A 1 139 ? 1.129 6.731 -8.864 1.00 86.69 139 ALA A CA 1
ATOM 993 C C . ALA A 1 139 ? 1.782 5.436 -9.366 1.00 86.69 139 ALA A C 1
ATOM 995 O O . ALA A 1 139 ? 2.918 5.457 -9.839 1.00 86.69 139 ALA A O 1
ATOM 996 N N . ALA A 1 140 ? 1.062 4.322 -9.262 1.00 83.56 140 ALA A N 1
ATOM 997 C CA . ALA A 1 140 ? 1.464 3.056 -9.861 1.00 83.56 140 ALA A CA 1
ATOM 998 C C . ALA A 1 140 ? 0.918 2.990 -11.289 1.00 83.56 140 ALA A C 1
ATOM 1000 O O . ALA A 1 140 ? -0.285 3.187 -11.498 1.00 83.56 140 ALA A O 1
ATOM 1001 N N . PHE A 1 141 ? 1.768 2.685 -12.265 1.00 83.50 141 PHE A N 1
ATOM 1002 C CA . PHE A 1 141 ? 1.377 2.604 -13.674 1.00 83.50 141 PHE A CA 1
ATOM 1003 C C . PHE A 1 141 ? 1.101 1.156 -14.105 1.00 83.50 141 PHE A C 1
ATOM 1005 O O . PHE A 1 141 ? 1.728 0.234 -13.588 1.00 83.50 141 PHE A O 1
ATOM 1012 N N . ASP A 1 142 ? 0.140 0.960 -15.012 1.00 79.94 142 ASP A N 1
ATOM 1013 C CA . ASP A 1 142 ? -0.098 -0.324 -15.684 1.00 79.94 142 ASP A CA 1
ATOM 1014 C C . ASP A 1 142 ? 0.776 -0.493 -16.942 1.00 79.94 142 ASP A C 1
ATOM 1016 O O . ASP A 1 142 ? 1.455 0.438 -17.381 1.00 79.94 142 ASP A O 1
ATOM 1020 N N . LEU A 1 143 ? 0.690 -1.669 -17.576 1.00 79.25 143 LEU A N 1
ATOM 1021 C CA . LEU A 1 143 ? 1.380 -2.012 -18.831 1.00 79.25 143 LEU A CA 1
ATOM 1022 C C . LEU A 1 143 ? 1.209 -1.012 -19.978 1.00 79.25 143 LEU A C 1
ATOM 1024 O O . LEU A 1 143 ? 2.017 -1.004 -20.905 1.00 79.25 143 LEU A O 1
ATOM 1028 N N . ASN A 1 144 ? 0.137 -0.224 -19.969 1.00 82.75 144 ASN A N 1
ATOM 1029 C CA . ASN A 1 144 ? -0.151 0.758 -21.008 1.00 82.75 144 ASN A CA 1
ATOM 1030 C C . ASN A 1 144 ? 0.321 2.165 -20.610 1.00 82.75 144 ASN A C 1
ATOM 1032 O O . ASN A 1 144 ? 0.044 3.126 -21.328 1.00 82.75 144 ASN A O 1
ATOM 1036 N N . GLY A 1 145 ? 0.996 2.299 -19.465 1.00 80.62 145 GLY A N 1
ATOM 1037 C CA . GLY A 1 145 ? 1.409 3.573 -18.894 1.00 80.62 145 GLY A CA 1
ATOM 1038 C C . GLY A 1 145 ? 0.251 4.380 -18.304 1.00 80.62 145 GLY A C 1
ATOM 1039 O O . GLY A 1 145 ? 0.407 5.581 -18.087 1.00 80.62 145 GLY A O 1
ATOM 1040 N N . ASN A 1 146 ? -0.911 3.768 -18.046 1.00 83.69 146 ASN A N 1
ATOM 1041 C CA . ASN A 1 146 ? -2.006 4.455 -17.364 1.00 83.69 146 ASN A CA 1
ATOM 1042 C C . ASN A 1 146 ? -1.820 4.375 -15.853 1.00 83.69 146 ASN A C 1
ATOM 1044 O O . ASN A 1 146 ? -1.325 3.379 -15.329 1.00 83.69 146 ASN A O 1
ATOM 1048 N N . ILE A 1 147 ? -2.288 5.397 -15.136 1.00 82.31 147 ILE A N 1
ATOM 1049 C CA . ILE A 1 147 ? -2.349 5.347 -13.674 1.00 82.31 147 ILE A CA 1
ATOM 1050 C C . ILE A 1 147 ? -3.337 4.251 -13.283 1.00 82.31 147 ILE A C 1
ATOM 1052 O O . ILE A 1 147 ? -4.541 4.354 -13.514 1.00 82.31 147 ILE A O 1
ATOM 1056 N N . SER A 1 148 ? -2.800 3.203 -12.680 1.00 77.25 148 SER A N 1
ATOM 1057 C CA . SER A 1 148 ? -3.547 2.041 -12.228 1.00 77.25 148 SER A CA 1
ATOM 1058 C C . SER A 1 148 ? -4.100 2.242 -10.811 1.00 77.25 148 SER A C 1
ATOM 1060 O O . SER A 1 148 ? -5.192 1.779 -10.476 1.00 77.25 148 SER A O 1
ATOM 1062 N N . GLY A 1 149 ? -3.405 3.057 -10.016 1.00 80.94 149 GLY A N 1
ATOM 1063 C CA . GLY A 1 149 ? -3.837 3.513 -8.706 1.00 80.94 149 GLY A CA 1
ATOM 1064 C C . GLY A 1 149 ? -2.775 4.380 -8.042 1.00 80.94 149 GLY A C 1
ATOM 1065 O O . GLY A 1 149 ? -1.735 4.678 -8.631 1.00 80.94 149 GLY A O 1
ATOM 1066 N N . LYS A 1 150 ? -3.041 4.774 -6.797 1.00 83.38 150 LYS A N 1
ATOM 1067 C CA . LYS A 1 150 ? -2.037 5.384 -5.931 1.00 83.38 150 LYS A CA 1
ATOM 1068 C C . LYS A 1 150 ? -1.726 4.449 -4.766 1.00 83.38 150 LYS A C 1
ATOM 1070 O O . LYS A 1 150 ? -2.644 3.879 -4.176 1.00 83.38 150 LYS A O 1
ATOM 1075 N N . VAL A 1 151 ? -0.448 4.311 -4.444 1.00 87.88 151 VAL A N 1
ATOM 1076 C CA . VAL A 1 151 ? 0.069 3.414 -3.405 1.00 87.88 151 VAL A CA 1
ATOM 1077 C C . VAL A 1 151 ? 1.142 4.135 -2.596 1.00 87.88 151 VAL A C 1
ATOM 1079 O O . VAL A 1 151 ? 1.735 5.097 -3.078 1.00 87.88 151 VAL A O 1
ATOM 1082 N N . THR A 1 152 ? 1.365 3.702 -1.361 1.00 91.25 152 THR A N 1
ATOM 1083 C CA . THR A 1 152 ? 2.466 4.196 -0.536 1.00 91.25 152 THR A CA 1
ATOM 1084 C C . THR A 1 152 ? 3.709 3.351 -0.816 1.00 91.25 152 THR A C 1
ATOM 1086 O O . THR A 1 152 ? 3.671 2.134 -0.635 1.00 91.25 152 THR A O 1
ATOM 1089 N N . ALA A 1 153 ? 4.780 3.977 -1.301 1.00 93.38 153 ALA A N 1
ATOM 1090 C CA . ALA A 1 153 ? 6.012 3.294 -1.685 1.00 93.38 153 ALA A CA 1
ATOM 1091 C C . ALA A 1 153 ? 7.249 4.185 -1.477 1.00 93.38 153 ALA A C 1
ATOM 1093 O O . ALA A 1 153 ? 7.148 5.407 -1.329 1.00 93.38 153 ALA A O 1
ATOM 1094 N N . CYS A 1 154 ? 8.421 3.561 -1.472 1.00 93.56 154 CYS A N 1
ATOM 1095 C CA . CYS A 1 154 ? 9.713 4.214 -1.391 1.00 93.56 154 CYS A CA 1
ATOM 1096 C C . CYS A 1 154 ? 10.070 4.834 -2.735 1.00 93.56 154 CYS A C 1
ATOM 1098 O O . CYS A 1 154 ? 10.281 4.140 -3.726 1.00 93.56 154 CYS A O 1
ATOM 1100 N N . THR A 1 155 ? 10.170 6.157 -2.764 1.00 87.44 155 THR A N 1
ATOM 1101 C CA . THR A 1 155 ? 10.558 6.906 -3.961 1.00 87.44 155 THR A CA 1
ATOM 1102 C C . THR A 1 155 ? 11.826 7.706 -3.684 1.00 87.44 155 THR A C 1
ATOM 1104 O O . THR A 1 155 ? 12.005 8.182 -2.559 1.00 87.44 155 THR A O 1
ATOM 1107 N N . PRO A 1 156 ? 12.720 7.894 -4.672 1.00 75.81 156 PRO A N 1
ATOM 1108 C CA . PRO A 1 156 ? 13.734 8.931 -4.580 1.00 75.81 156 PRO A CA 1
ATOM 1109 C C . PRO A 1 156 ? 13.051 10.287 -4.416 1.00 75.81 156 PRO A C 1
ATOM 1111 O O . PRO A 1 156 ? 12.063 10.591 -5.084 1.00 75.81 156 PRO A O 1
ATOM 1114 N N . LEU A 1 157 ? 13.554 11.070 -3.468 1.00 61.41 157 LEU A N 1
ATOM 1115 C CA . LEU A 1 157 ? 12.970 12.338 -3.055 1.00 61.41 157 LEU A CA 1
ATOM 1116 C C . LEU A 1 157 ? 13.348 13.439 -4.057 1.00 61.41 157 LEU A C 1
ATOM 1118 O O . LEU A 1 157 ? 14.520 13.795 -4.157 1.00 61.41 157 LEU A O 1
ATOM 1122 N N . PRO A 1 158 ? 12.368 14.058 -4.723 1.00 57.97 158 PRO A N 1
ATOM 1123 C CA . PRO A 1 158 ? 12.315 15.507 -4.785 1.00 57.97 158 PRO A CA 1
ATOM 1124 C C . PRO A 1 158 ? 11.065 15.898 -4.008 1.00 57.97 158 PRO A C 1
ATOM 1126 O O . PRO A 1 158 ? 9.982 16.064 -4.559 1.00 57.97 158 PRO A O 1
ATOM 1129 N N . ARG A 1 159 ? 11.203 15.896 -2.689 1.00 68.25 159 ARG A N 1
ATOM 1130 C CA . ARG A 1 159 ? 10.119 16.240 -1.780 1.00 68.25 159 ARG A CA 1
ATOM 1131 C C . ARG A 1 159 ? 10.062 17.744 -1.592 1.00 68.25 159 ARG A C 1
ATOM 1133 O O . ARG A 1 159 ? 11.096 18.406 -1.702 1.00 68.25 159 ARG A O 1
ATOM 1140 N N . GLY A 1 160 ? 8.886 18.255 -1.257 1.00 74.06 160 GLY A N 1
ATOM 1141 C CA . GLY A 1 160 ? 8.824 19.564 -0.637 1.00 74.06 160 GLY A CA 1
ATOM 1142 C C . GLY A 1 160 ? 9.574 19.567 0.696 1.00 74.06 160 GLY A C 1
ATOM 1143 O O . GLY A 1 160 ? 9.896 18.521 1.268 1.00 74.06 160 GLY A O 1
ATOM 1144 N N . GLU A 1 161 ? 9.949 20.755 1.148 1.00 83.94 161 GLU A N 1
ATOM 1145 C CA . GLU A 1 161 ? 10.852 20.921 2.290 1.00 83.94 161 GLU A CA 1
ATOM 1146 C C . GLU A 1 161 ? 10.120 20.815 3.638 1.00 83.94 161 GLU A C 1
ATOM 1148 O O . GLU A 1 161 ? 10.763 20.617 4.671 1.00 83.94 161 GLU A O 1
ATOM 1153 N N . THR A 1 162 ? 8.787 20.893 3.622 1.00 89.31 162 THR A N 1
ATOM 1154 C CA . THR A 1 162 ? 7.926 20.973 4.801 1.00 89.31 162 THR A CA 1
ATOM 1155 C C . THR A 1 162 ? 7.818 19.620 5.501 1.00 89.31 162 THR A C 1
ATOM 1157 O O . THR A 1 162 ? 7.465 18.605 4.891 1.00 89.31 162 THR A O 1
ATOM 1160 N N . VAL A 1 163 ? 8.140 19.598 6.795 1.00 88.75 163 VAL A N 1
ATOM 1161 C CA . VAL A 1 163 ? 8.086 18.379 7.618 1.00 88.75 163 VAL A CA 1
ATOM 1162 C C . VAL A 1 163 ? 6.659 18.083 8.079 1.00 88.75 163 VAL A C 1
ATOM 1164 O O . VAL A 1 163 ? 5.787 18.953 8.072 1.00 88.75 163 VAL A O 1
ATOM 1167 N N . ASP A 1 164 ? 6.409 16.849 8.508 1.00 87.81 164 ASP A N 1
ATOM 1168 C CA . ASP A 1 164 ? 5.094 16.458 9.014 1.00 87.81 164 ASP A CA 1
ATOM 1169 C C . ASP A 1 164 ? 4.673 17.303 10.233 1.00 87.81 164 ASP A C 1
ATOM 1171 O O . ASP A 1 164 ? 5.464 17.601 11.129 1.00 87.81 164 ASP A O 1
ATOM 1175 N N . GLY A 1 165 ? 3.402 17.707 10.256 1.00 88.31 165 GLY A N 1
ATOM 1176 C CA . GLY A 1 165 ? 2.816 18.620 11.238 1.00 88.31 165 GLY A CA 1
ATOM 1177 C C . GLY A 1 165 ? 2.865 20.102 10.849 1.00 88.31 165 GLY A C 1
ATOM 1178 O O . GLY A 1 165 ? 2.161 20.906 11.465 1.00 88.31 165 GLY A O 1
ATOM 1179 N N . GLU A 1 166 ? 3.635 20.481 9.828 1.00 93.19 166 GLU A N 1
ATOM 1180 C CA . GLU A 1 166 ? 3.679 21.856 9.325 1.00 93.19 166 GLU A CA 1
ATOM 1181 C C . GLU A 1 166 ? 2.618 22.131 8.251 1.00 93.19 166 GLU A C 1
ATOM 1183 O O . GLU A 1 166 ? 2.032 21.220 7.665 1.00 93.19 166 GLU A O 1
ATOM 1188 N N . VAL A 1 167 ? 2.341 23.417 8.014 1.00 94.88 167 VAL A N 1
ATOM 1189 C CA . VAL A 1 167 ? 1.309 23.860 7.069 1.00 94.88 167 VAL A CA 1
ATOM 1190 C C . VAL A 1 167 ? 1.788 23.710 5.629 1.00 94.88 167 VAL A C 1
ATOM 1192 O O . VAL A 1 167 ? 2.888 24.140 5.294 1.00 94.88 167 VAL A O 1
ATOM 1195 N N . CYS A 1 168 ? 0.913 23.199 4.771 1.00 94.00 168 CYS A N 1
ATOM 1196 C CA . CYS A 1 168 ? 1.140 23.031 3.337 1.00 94.00 168 CYS A CA 1
ATOM 1197 C C . CYS A 1 168 ? -0.018 23.595 2.511 1.00 94.00 168 CYS A C 1
ATOM 1199 O O . CYS A 1 168 ? -1.124 23.814 3.018 1.00 94.00 168 CYS A O 1
ATOM 1201 N N . ILE A 1 169 ? 0.246 23.824 1.226 1.00 93.12 169 ILE A N 1
ATOM 1202 C CA . ILE A 1 169 ? -0.734 24.232 0.215 1.00 93.12 169 ILE A CA 1
ATOM 1203 C C . ILE A 1 169 ? -1.062 23.046 -0.702 1.00 93.12 169 ILE A C 1
ATOM 1205 O O . ILE A 1 169 ? -2.226 22.870 -1.069 1.00 93.12 169 ILE A O 1
ATOM 1209 N N . GLY A 1 170 ? -0.059 22.238 -1.049 1.00 89.50 170 GLY A N 1
ATOM 1210 C CA . GLY A 1 170 ? -0.188 21.061 -1.907 1.00 89.50 170 GLY A CA 1
ATOM 1211 C C . GLY A 1 170 ? 0.647 19.877 -1.425 1.00 89.50 170 GLY A C 1
ATOM 1212 O O . GLY A 1 170 ? 1.516 20.013 -0.564 1.00 89.50 170 GLY A O 1
ATOM 1213 N N . ASP A 1 171 ? 0.365 18.698 -1.980 1.00 87.31 171 ASP A N 1
ATOM 1214 C CA . ASP A 1 171 ? 1.088 17.453 -1.682 1.00 87.31 171 ASP A CA 1
ATOM 1215 C C . ASP A 1 171 ? 2.594 17.600 -1.962 1.00 87.31 171 ASP A C 1
ATOM 1217 O O . ASP A 1 171 ? 3.420 17.034 -1.248 1.00 87.31 171 ASP A O 1
ATOM 1221 N N . GLU A 1 172 ? 2.953 18.407 -2.964 1.00 87.19 172 GLU A N 1
ATOM 1222 C CA . GLU A 1 172 ? 4.327 18.713 -3.355 1.00 87.19 172 GLU A CA 1
ATOM 1223 C C . GLU A 1 172 ? 5.126 19.505 -2.313 1.00 87.19 172 GLU A C 1
ATOM 1225 O O . GLU A 1 172 ? 6.352 19.484 -2.382 1.00 87.19 172 GLU A O 1
ATOM 1230 N N . ASP A 1 173 ? 4.468 20.173 -1.359 1.00 91.00 173 ASP A N 1
ATOM 1231 C CA . ASP A 1 173 ? 5.141 20.918 -0.286 1.00 91.00 173 ASP A CA 1
ATOM 1232 C C . ASP A 1 173 ? 5.655 19.980 0.810 1.00 91.00 173 ASP A C 1
ATOM 1234 O O . ASP A 1 173 ? 6.633 20.283 1.495 1.00 91.00 173 ASP A O 1
ATOM 1238 N N . CYS A 1 174 ? 5.010 18.826 0.966 1.00 89.50 174 CYS A N 1
ATOM 1239 C CA . CYS A 1 174 ? 5.251 17.923 2.074 1.00 89.50 174 CYS A CA 1
ATOM 1240 C C . CYS A 1 174 ? 6.337 16.912 1.770 1.00 89.50 174 CYS A C 1
ATOM 1242 O O . CYS A 1 174 ? 6.371 16.303 0.696 1.00 89.50 174 CYS A O 1
ATOM 1244 N N . GLN A 1 175 ? 7.153 16.622 2.783 1.00 85.69 175 GLN A N 1
ATOM 1245 C CA . GLN A 1 175 ? 8.077 15.506 2.708 1.00 85.69 175 GLN A CA 1
ATOM 1246 C C . GLN A 1 175 ? 7.325 14.209 2.428 1.00 85.69 175 GLN A C 1
ATOM 1248 O O . GLN A 1 175 ? 7.585 13.546 1.441 1.00 85.69 175 GLN A O 1
ATOM 1253 N N . SER A 1 176 ? 6.298 13.865 3.179 1.00 85.88 176 SER A N 1
ATOM 1254 C CA . SER A 1 176 ? 5.507 12.661 2.913 1.00 85.88 176 SER A CA 1
ATOM 1255 C C . SER A 1 176 ? 4.820 12.594 1.531 1.00 85.88 176 SER A C 1
ATOM 1257 O O . SER A 1 176 ? 4.370 11.514 1.132 1.00 85.88 176 SER A O 1
ATOM 1259 N N . GLY A 1 177 ? 4.735 13.709 0.793 1.00 86.00 177 GLY A N 1
ATOM 1260 C CA . GLY A 1 177 ? 3.909 13.838 -0.408 1.00 86.00 177 GLY A CA 1
ATOM 1261 C C . GLY A 1 177 ? 2.414 13.932 -0.093 1.00 86.00 177 GLY A C 1
ATOM 1262 O O . GLY A 1 177 ? 1.593 13.612 -0.950 1.00 86.00 177 GLY A O 1
ATOM 1263 N N . TRP A 1 178 ? 2.060 14.281 1.149 1.00 87.88 178 TRP A N 1
ATOM 1264 C CA . TRP A 1 178 ? 0.685 14.312 1.631 1.00 87.88 178 TRP A CA 1
ATOM 1265 C C . TRP A 1 178 ? 0.365 15.604 2.368 1.00 87.88 178 TRP A C 1
ATOM 1267 O O . TRP A 1 178 ? 0.759 15.779 3.521 1.00 87.88 178 TRP A O 1
ATOM 1277 N N . CYS A 1 179 ? -0.443 16.448 1.736 1.00 90.94 179 CYS A N 1
ATOM 1278 C CA . CYS A 1 179 ? -1.022 17.637 2.334 1.00 90.94 179 CYS A CA 1
ATOM 1279 C C . CYS A 1 179 ? -2.506 17.411 2.632 1.00 90.94 179 CYS A C 1
ATOM 1281 O O . CYS A 1 179 ? -3.382 17.545 1.771 1.00 90.94 179 CYS A O 1
ATOM 1283 N N . ILE A 1 180 ? -2.820 17.057 3.878 1.00 90.50 180 ILE A N 1
ATOM 1284 C CA . ILE A 1 180 ? -4.189 16.733 4.291 1.00 90.50 180 ILE A CA 1
ATOM 1285 C C . ILE A 1 180 ? -4.680 17.776 5.284 1.00 90.50 180 ILE A C 1
ATOM 1287 O O . ILE A 1 180 ? -4.161 17.909 6.386 1.00 90.50 180 ILE A O 1
ATOM 1291 N N . GLY A 1 181 ? -5.723 18.515 4.898 1.00 89.62 181 GLY A N 1
ATOM 1292 C CA . GLY A 1 181 ? -6.263 19.584 5.740 1.00 89.62 181 GLY A CA 1
ATOM 1293 C C . GLY A 1 181 ? -5.281 20.742 5.935 1.00 89.62 181 GLY A C 1
ATOM 1294 O O . GLY A 1 181 ? -5.288 21.359 6.995 1.00 89.62 181 GLY A O 1
ATOM 1295 N N . ASN A 1 182 ? -4.461 21.030 4.915 1.00 93.19 182 ASN A N 1
ATOM 1296 C CA . ASN A 1 182 ? -3.376 22.019 4.935 1.00 93.19 182 ASN A CA 1
ATOM 1297 C C . ASN A 1 182 ? -2.264 21.701 5.942 1.00 93.19 182 ASN A C 1
ATOM 1299 O O . ASN A 1 182 ? -1.601 22.619 6.414 1.00 93.19 182 ASN A O 1
ATOM 1303 N N . VAL A 1 183 ? -2.074 20.428 6.293 1.00 93.31 183 VAL A N 1
ATOM 1304 C CA . VAL A 1 183 ? -0.983 19.972 7.158 1.00 93.31 183 VAL A CA 1
ATOM 1305 C C . VAL A 1 183 ? -0.276 18.791 6.500 1.00 93.31 183 VAL A C 1
ATOM 1307 O O . VAL A 1 183 ? -0.937 17.891 5.971 1.00 93.31 183 VAL A O 1
ATOM 1310 N N . CYS A 1 184 ? 1.055 18.797 6.527 1.00 92.31 184 CYS A N 1
ATOM 1311 C CA . CYS A 1 184 ? 1.856 17.664 6.088 1.00 92.31 184 CYS A CA 1
ATOM 1312 C C . CYS A 1 184 ? 1.692 16.495 7.051 1.00 92.31 184 CYS A C 1
ATOM 1314 O O . CYS A 1 184 ? 1.758 16.675 8.267 1.00 92.31 184 CYS A O 1
ATOM 1316 N N . VAL A 1 185 ? 1.435 15.302 6.524 1.00 92.69 185 VAL A N 1
ATOM 1317 C CA . VAL A 1 185 ? 1.151 14.120 7.349 1.00 92.69 185 VAL A CA 1
ATOM 1318 C C . VAL A 1 185 ? 1.940 12.905 6.887 1.00 92.69 185 VAL A C 1
ATOM 1320 O O . VAL A 1 185 ? 2.007 12.630 5.692 1.00 92.69 185 VAL A O 1
ATOM 1323 N N . GLU A 1 186 ? 2.475 12.125 7.823 1.00 91.50 186 GLU A N 1
ATOM 1324 C CA . GLU A 1 186 ? 3.216 10.906 7.487 1.00 91.50 186 GLU A CA 1
ATOM 1325 C C . GLU A 1 186 ? 2.241 9.771 7.115 1.00 91.50 186 GLU A C 1
ATOM 1327 O O . GLU A 1 186 ? 1.211 9.608 7.786 1.00 91.50 186 GLU A O 1
ATOM 1332 N N . PRO A 1 187 ? 2.505 8.968 6.063 1.00 91.06 187 PRO A N 1
ATOM 1333 C CA . PRO A 1 187 ? 1.773 7.725 5.855 1.00 91.06 187 PRO A CA 1
ATOM 1334 C C . PRO A 1 187 ? 2.007 6.754 7.017 1.00 91.06 187 PRO A C 1
ATOM 1336 O O . PRO A 1 187 ? 3.000 6.834 7.730 1.00 91.06 187 PRO A O 1
ATOM 1339 N N . CYS A 1 188 ? 1.074 5.824 7.202 1.00 92.44 188 CYS A N 1
ATOM 1340 C CA . CYS A 1 188 ? 1.192 4.816 8.248 1.00 92.44 188 CYS A CA 1
ATOM 1341 C C . CYS A 1 188 ? 0.418 3.541 7.918 1.00 92.44 188 CYS A C 1
ATOM 1343 O O . CYS A 1 188 ? -0.550 3.520 7.145 1.00 92.44 188 CYS A O 1
ATOM 1345 N N . CYS A 1 189 ? 0.792 2.474 8.606 1.00 90.19 189 CYS A N 1
ATOM 1346 C CA . CYS A 1 189 ? 0.223 1.142 8.503 1.00 90.19 189 CYS A CA 1
ATOM 1347 C C . CYS A 1 189 ? -0.476 0.702 9.790 1.00 90.19 189 CYS A C 1
ATOM 1349 O O . CYS A 1 189 ? -1.528 0.052 9.752 1.00 90.19 189 CYS A O 1
ATOM 1351 N N . ALA A 1 190 ? 0.036 1.119 10.937 1.00 89.81 190 ALA A N 1
ATOM 1352 C CA . ALA A 1 190 ? -0.474 0.823 12.260 1.00 89.81 190 AL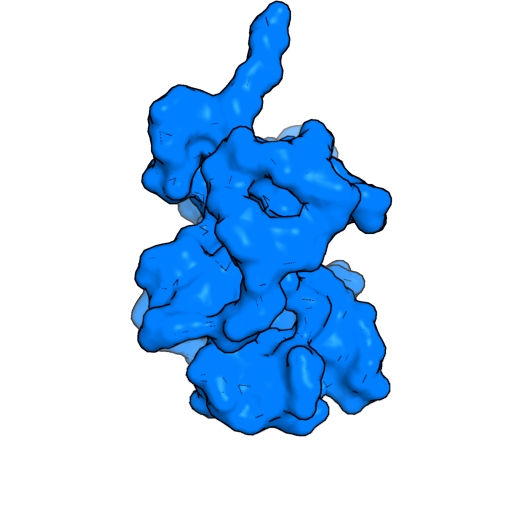A A CA 1
ATOM 1353 C C . ALA A 1 190 ? -0.310 2.032 13.185 1.00 89.81 190 ALA A C 1
ATOM 1355 O O . ALA A 1 190 ? 0.461 2.944 12.921 1.00 89.81 190 ALA A O 1
ATOM 1356 N N . ASP A 1 191 ? -1.038 2.038 14.305 1.00 90.88 191 ASP A N 1
ATOM 1357 C CA . ASP A 1 191 ? -0.916 3.110 15.304 1.00 90.88 191 ASP A CA 1
ATOM 1358 C C . ASP A 1 191 ? 0.510 3.194 15.887 1.00 90.88 191 ASP A C 1
ATOM 1360 O O . ASP A 1 191 ? 0.913 4.260 16.334 1.00 90.88 191 ASP A O 1
ATOM 1364 N N . ALA A 1 192 ? 1.272 2.093 15.854 1.00 90.56 192 ALA A N 1
ATOM 1365 C CA . ALA A 1 192 ? 2.663 2.041 16.306 1.00 90.56 192 ALA A CA 1
ATOM 1366 C C . ALA A 1 192 ? 3.638 2.823 15.408 1.00 90.56 192 ALA A C 1
ATOM 1368 O O . ALA A 1 192 ? 4.732 3.146 15.861 1.00 90.56 192 ALA A O 1
ATOM 1369 N N . ASP A 1 193 ? 3.232 3.141 14.178 1.00 91.56 193 ASP A N 1
ATOM 1370 C CA . ASP A 1 193 ? 4.028 3.936 13.240 1.00 91.56 193 ASP A CA 1
ATOM 1371 C C . ASP A 1 193 ? 3.948 5.436 13.545 1.00 91.56 193 ASP A C 1
ATOM 1373 O O . ASP A 1 193 ? 4.739 6.218 13.034 1.00 91.56 193 ASP A O 1
ATOM 1377 N N . CYS A 1 194 ? 2.976 5.848 14.363 1.00 92.25 194 CYS A N 1
ATOM 1378 C CA . CYS A 1 194 ? 2.689 7.248 14.625 1.00 92.25 194 CYS A CA 1
ATOM 1379 C C . CYS A 1 194 ? 3.259 7.714 15.964 1.00 92.25 194 CYS A C 1
ATOM 1381 O O . CYS A 1 194 ? 3.259 6.989 16.961 1.00 92.25 194 CYS A O 1
ATOM 1383 N N . ILE A 1 195 ? 3.683 8.977 16.011 1.00 91.62 195 ILE A N 1
ATOM 1384 C CA . ILE A 1 195 ? 4.177 9.604 17.238 1.00 91.62 195 ILE A CA 1
ATOM 1385 C C . ILE A 1 195 ? 2.979 9.963 18.136 1.00 91.62 195 ILE A C 1
ATOM 1387 O O . ILE A 1 195 ? 2.084 10.687 17.696 1.00 91.62 195 ILE A O 1
ATOM 1391 N N . PRO A 1 196 ? 2.927 9.525 19.409 1.00 92.12 196 PRO A N 1
ATOM 1392 C CA . PRO A 1 196 ? 1.840 9.902 20.312 1.00 92.12 196 PRO A CA 1
ATOM 1393 C C . PRO A 1 196 ? 1.692 11.433 20.448 1.00 92.12 196 PRO A C 1
ATOM 1395 O O . PRO A 1 196 ? 2.706 12.119 20.586 1.00 92.12 196 PRO A O 1
ATOM 1398 N N . PRO A 1 197 ? 0.459 11.983 20.467 1.00 92.25 197 PRO A N 1
ATOM 1399 C CA . PRO A 1 197 ? -0.829 11.290 20.605 1.00 92.25 197 PRO A CA 1
ATOM 1400 C C . PRO A 1 197 ? -1.486 10.869 19.276 1.00 92.25 197 PRO A C 1
ATOM 1402 O O . PRO A 1 197 ? -2.662 10.494 19.272 1.00 92.25 197 PRO A O 1
ATOM 1405 N N . GLN A 1 198 ? -0.770 10.942 18.153 1.00 93.88 198 GLN A N 1
ATOM 1406 C CA . GLN A 1 198 ? -1.316 10.601 16.843 1.00 93.88 198 GLN A CA 1
ATOM 1407 C C . GLN A 1 198 ? -1.671 9.115 16.736 1.00 93.88 198 GLN A C 1
ATOM 1409 O O . GLN A 1 198 ? -1.166 8.258 17.463 1.00 93.88 198 GLN A O 1
ATOM 1414 N N . ARG A 1 199 ? -2.569 8.813 15.799 1.00 94.12 199 ARG A N 1
ATOM 1415 C CA . ARG A 1 199 ? -3.006 7.463 15.450 1.00 94.12 199 ARG A CA 1
ATOM 1416 C C . ARG A 1 199 ? -3.052 7.305 13.941 1.00 94.12 199 ARG A C 1
ATOM 1418 O O . ARG A 1 199 ? -3.207 8.281 13.209 1.00 94.12 199 ARG A O 1
ATOM 1425 N N . CYS A 1 200 ? -2.998 6.060 13.485 1.00 92.56 200 CYS A N 1
ATOM 1426 C CA . CYS A 1 200 ? -2.995 5.747 12.071 1.00 92.56 200 CYS A CA 1
ATOM 1427 C C . CYS A 1 200 ? -4.422 5.644 11.524 1.00 92.56 200 CYS A C 1
ATOM 1429 O O . CYS A 1 200 ? -5.013 4.554 11.420 1.00 92.56 200 CYS A O 1
ATOM 1431 N N . LEU A 1 201 ? -4.995 6.796 11.181 1.00 91.56 201 LEU A N 1
ATOM 1432 C CA . LEU A 1 201 ? -6.406 6.935 10.834 1.00 91.56 201 LEU A CA 1
ATOM 1433 C C . LEU A 1 201 ? -6.606 7.187 9.335 1.00 91.56 201 LEU A C 1
ATOM 1435 O O . LEU A 1 201 ? -5.768 7.809 8.683 1.00 91.56 201 LEU A O 1
ATOM 1439 N N . PRO A 1 202 ? -7.729 6.718 8.759 1.00 90.38 202 PRO A N 1
ATOM 1440 C CA . PRO A 1 202 ? -8.077 7.063 7.394 1.00 90.38 202 PRO A CA 1
ATOM 1441 C C . PRO A 1 202 ? -8.432 8.555 7.287 1.00 90.38 202 PRO A C 1
ATOM 1443 O O . PRO A 1 202 ? -9.197 9.091 8.099 1.00 90.38 202 PRO A O 1
ATOM 1446 N N . ARG A 1 203 ? -7.923 9.213 6.249 1.00 91.50 203 ARG A N 1
ATOM 1447 C CA . ARG A 1 203 ? -8.274 10.577 5.848 1.00 91.50 203 ARG A CA 1
ATOM 1448 C C . ARG A 1 203 ? -8.598 10.619 4.360 1.00 91.50 203 ARG A C 1
ATOM 1450 O O . ARG A 1 203 ? -8.058 9.845 3.573 1.00 91.50 203 ARG A O 1
ATOM 1457 N N . VAL A 1 204 ? -9.534 11.493 3.996 1.00 87.75 204 VAL A N 1
ATOM 1458 C CA . VAL A 1 204 ? -9.898 11.745 2.598 1.00 87.75 204 VAL A CA 1
ATOM 1459 C C . VAL A 1 204 ? -8.876 12.713 2.018 1.00 87.75 204 VAL A C 1
ATOM 1461 O O . VAL A 1 204 ? -8.649 13.780 2.582 1.00 87.75 204 VAL A O 1
ATOM 1464 N N . THR A 1 205 ? -8.275 12.338 0.901 1.00 83.19 205 THR A N 1
ATOM 1465 C CA . THR A 1 205 ? -7.296 13.147 0.174 1.00 83.19 205 THR A CA 1
ATOM 1466 C C . THR A 1 205 ? -8.014 14.155 -0.735 1.00 83.19 205 THR A C 1
ATOM 1468 O O . THR A 1 205 ? -9.212 13.979 -1.001 1.00 83.19 205 THR A O 1
ATOM 1471 N N . PRO A 1 206 ? -7.332 15.190 -1.265 1.00 79.06 206 PRO A N 1
ATOM 1472 C CA . PRO A 1 206 ? -7.933 16.114 -2.237 1.00 79.06 206 PRO A CA 1
ATOM 1473 C C . PRO A 1 206 ? -8.573 15.398 -3.443 1.00 79.06 206 PRO A C 1
ATOM 1475 O O . PRO A 1 206 ? -9.662 15.765 -3.890 1.00 79.06 206 PRO A O 1
ATOM 1478 N N . ASP A 1 207 ? -7.972 14.285 -3.873 1.00 77.31 207 ASP A N 1
ATOM 1479 C CA . ASP A 1 207 ? -8.459 13.416 -4.956 1.00 77.31 207 ASP A CA 1
ATOM 1480 C C . ASP A 1 207 ? -9.619 12.484 -4.554 1.00 77.31 207 ASP A C 1
ATOM 1482 O O . ASP A 1 207 ? -10.033 11.616 -5.325 1.00 77.31 207 ASP A O 1
ATOM 1486 N N . ARG A 1 208 ? -10.171 12.640 -3.343 1.00 82.25 208 ARG A N 1
ATOM 1487 C CA . ARG A 1 208 ? -11.260 11.820 -2.778 1.00 82.25 208 ARG A CA 1
ATOM 1488 C C . ARG A 1 208 ? -10.922 10.335 -2.622 1.00 82.25 208 ARG A C 1
ATOM 1490 O O . ARG A 1 208 ? -11.824 9.493 -2.586 1.00 82.25 208 ARG A O 1
ATOM 1497 N N . VAL A 1 209 ? -9.640 10.016 -2.492 1.00 80.38 209 VAL A N 1
ATOM 1498 C CA . VAL A 1 209 ? -9.162 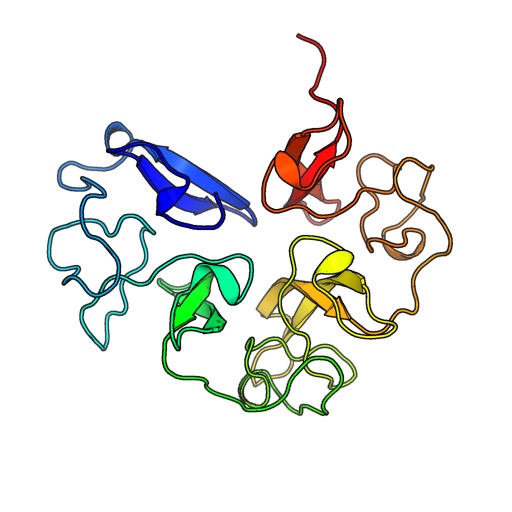8.682 -2.112 1.00 80.38 209 VAL A CA 1
ATOM 1499 C C . VAL A 1 209 ? -9.014 8.645 -0.591 1.00 80.38 209 VAL A C 1
ATOM 1501 O O . VAL A 1 209 ? -8.816 9.682 0.034 1.00 80.38 209 VAL A O 1
ATOM 1504 N N . LEU A 1 210 ? -9.160 7.479 0.039 1.00 85.31 210 LEU A N 1
ATOM 1505 C CA . LEU A 1 210 ? -8.802 7.328 1.448 1.00 85.31 210 LEU A CA 1
ATOM 1506 C C . LEU A 1 210 ? -7.334 6.913 1.558 1.00 85.31 210 LEU A C 1
ATOM 1508 O O . LEU A 1 210 ? -6.911 5.959 0.907 1.00 85.31 210 LEU A O 1
ATOM 1512 N N . ALA A 1 211 ? -6.589 7.583 2.427 1.00 86.06 211 ALA A N 1
ATOM 1513 C CA . ALA A 1 211 ? -5.227 7.224 2.806 1.00 86.06 211 ALA A CA 1
ATOM 1514 C C . ALA A 1 211 ? -5.140 7.058 4.320 1.00 86.06 211 ALA A C 1
ATOM 1516 O O . ALA A 1 211 ? -5.895 7.699 5.049 1.00 86.06 211 ALA A O 1
ATOM 1517 N N . ARG A 1 212 ? -4.252 6.186 4.803 1.00 90.19 212 ARG A N 1
ATOM 1518 C CA . ARG A 1 212 ? -3.951 6.101 6.235 1.00 90.19 212 ARG A CA 1
ATOM 1519 C C . ARG A 1 212 ? -2.735 6.959 6.523 1.00 90.19 212 ARG A C 1
ATOM 1521 O O . ARG A 1 212 ? -1.704 6.782 5.882 1.00 90.19 212 ARG A O 1
ATOM 1528 N N . VAL A 1 213 ? -2.906 7.879 7.459 1.00 93.00 213 VAL A N 1
ATOM 1529 C CA . VAL A 1 213 ? -1.890 8.858 7.834 1.00 93.00 213 VAL A CA 1
ATOM 1530 C C . VAL A 1 213 ? -1.860 9.028 9.348 1.00 93.00 213 VAL A C 1
ATOM 1532 O O . VAL A 1 213 ? -2.861 8.763 10.028 1.00 93.00 213 VAL A O 1
ATOM 1535 N N . CYS A 1 214 ? -0.719 9.463 9.870 1.00 94.06 214 CYS A N 1
ATOM 1536 C CA . CYS A 1 214 ? -0.557 9.805 11.272 1.00 94.06 214 CYS A CA 1
ATOM 1537 C C . CYS A 1 214 ? -1.192 11.162 11.564 1.00 94.06 214 CYS A C 1
ATOM 1539 O O . CYS A 1 214 ? -0.757 12.201 11.076 1.00 94.06 214 CYS A O 1
ATOM 1541 N N . VAL A 1 215 ? -2.262 11.140 12.355 1.00 94.38 215 VAL A N 1
ATOM 1542 C CA . VAL A 1 215 ? -3.048 12.326 12.715 1.00 94.38 215 VAL A CA 1
ATOM 1543 C C . VAL A 1 215 ? -3.573 12.192 14.135 1.00 94.38 215 VAL A C 1
ATOM 1545 O O . VAL A 1 215 ? -3.798 11.084 14.628 1.00 94.38 215 VAL A O 1
ATOM 1548 N N . GLU A 1 216 ? -3.796 13.318 14.805 1.00 91.88 216 GLU A N 1
ATOM 1549 C CA . GLU A 1 216 ? -4.485 13.296 16.091 1.00 91.88 216 GLU A CA 1
ATOM 1550 C C . GLU A 1 216 ? -5.937 12.808 15.919 1.00 91.88 216 GLU A C 1
ATOM 1552 O O . GLU A 1 216 ? -6.579 13.098 14.899 1.00 91.88 216 GLU A O 1
ATOM 1557 N N . PRO A 1 217 ? -6.471 12.038 16.885 1.00 89.00 217 PRO A N 1
ATOM 1558 C CA . PRO A 1 217 ? -7.880 11.675 16.888 1.00 89.00 217 PRO A CA 1
ATOM 1559 C C . PRO A 1 217 ? -8.751 12.929 16.955 1.00 89.00 217 PRO A C 1
ATOM 1561 O O . PRO A 1 217 ? -8.445 13.858 17.702 1.00 89.00 217 PRO A O 1
ATOM 1564 N N . ASP A 1 218 ? -9.862 12.931 16.221 1.00 83.44 218 ASP A N 1
ATOM 1565 C CA . ASP A 1 218 ? -10.834 14.017 16.319 1.00 83.44 218 ASP A CA 1
ATOM 1566 C C . ASP A 1 218 ? -11.371 14.105 17.764 1.00 83.44 218 ASP A C 1
ATOM 1568 O O . ASP A 1 218 ? -11.577 13.061 18.402 1.00 83.44 218 ASP A O 1
ATOM 1572 N N . PRO A 1 219 ? -11.578 15.320 18.309 1.00 81.75 219 PRO A N 1
ATOM 1573 C CA . PRO A 1 219 ? -12.148 15.474 19.639 1.00 81.75 219 PRO A CA 1
ATOM 1574 C C . PRO A 1 219 ? -13.545 14.824 19.704 1.00 81.75 219 PRO A C 1
ATOM 1576 O O . PRO A 1 219 ? -14.259 14.818 18.696 1.00 81.75 219 PRO A O 1
ATOM 1579 N N . PRO A 1 220 ? -13.920 14.254 20.866 1.00 75.19 220 PRO A N 1
ATOM 1580 C CA . PRO A 1 220 ? -15.196 13.564 21.053 1.00 75.19 220 PRO A CA 1
ATOM 1581 C C . PRO A 1 220 ? -16.424 14.470 20.897 1.00 75.19 220 PRO A C 1
ATOM 1583 O O . PRO A 1 220 ? -16.316 15.689 21.168 1.00 75.19 220 PRO A O 1
#

Foldseek 3Di:
DQKLVVEDQQWAQEDDQAHTDTHHQVVDPPQERCPFEFFGACPSYQPSNSFAPPVSRTHWIGHQAQVSQPDQWGFAQDQTPNATGTTTDSDFQADFEFFDFAPALSNESRSAAAPPGHHWGGDFFQVVEPDQWGWAKTFGAHPVRDRRDIGTTTHRDPAAPDEFQDFADALRNYPRSAQAPRGHWHGHDFQVNEDPPWTQDWGQGPVRGTGTTTDHDDDD

Radius of gyration: 17.18 Å; chains: 1; bounding box: 44×47×42 Å

Secondary structure (DSSP, 8-state):
--SGGGSPTTEEEEEETTEEEEEEGGGSPTT----BPTTS--SSS-BTTS-EETTTTEEPEE-SSGGGG-TT-EEEEEEETTEEEEEEESS-S--B-TT-B-SSGGGBTTS-EETTTEE--B-SSGGGS-TTEEEEEEEEE-TTS-EEEEEEEEEE----SBPTTSB-SSGGGBTTS-EETTEE--B-SSGGGSPTT-EEEEEE-TTS-EEEEEEPPPP-